Protein AF-A0A4T0VYC0-F1 (afdb_monomer_lite)

Secondary structure (DSSP, 8-state):
-----------PPP------------TTTT-----GGGG--EEETTEEE--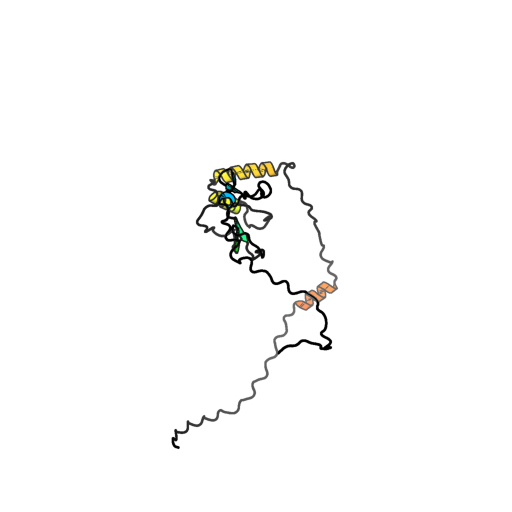TTTTT--S----EEEEESS----S---TTEEEEE--TTSPP--SSPPS-----S-TT--S-HHHHHHHHHHHTT--HHHHHHHHHHHHHHTTSGGGPPP--------PPPPPPHHHHHHHHHTTSPPPPPPPPPPPPPPPPPPPPPPPPPP----

Structure (mmCIF, N/CA/C/O backbone):
data_AF-A0A4T0VYC0-F1
#
_entry.id   AF-A0A4T0VYC0-F1
#
loop_
_atom_site.group_PDB
_atom_site.id
_atom_site.type_symbol
_atom_site.label_atom_id
_atom_site.label_alt_id
_atom_site.label_comp_id
_atom_site.label_asym_id
_atom_site.label_entity_id
_atom_site.label_seq_id
_atom_site.pdbx_PDB_ins_code
_atom_site.Cartn_x
_atom_site.Cartn_y
_atom_site.Cartn_z
_atom_site.occupancy
_atom_site.B_iso_or_equiv
_atom_site.auth_seq_id
_atom_site.auth_comp_id
_atom_site.auth_asym_id
_atom_site.auth_atom_id
_atom_site.pdbx_PDB_model_num
ATOM 1 N N . MET A 1 1 ? -47.431 -86.167 -11.192 1.00 36.97 1 MET A N 1
ATOM 2 C CA . MET A 1 1 ? -46.489 -86.821 -12.125 1.00 36.97 1 MET A CA 1
ATOM 3 C C . MET A 1 1 ? -45.430 -85.759 -12.403 1.00 36.97 1 MET A C 1
ATOM 5 O O . MET A 1 1 ? -45.822 -84.712 -12.889 1.00 36.97 1 MET A O 1
ATOM 9 N N . ALA A 1 2 ? -44.247 -85.782 -11.767 1.00 31.53 2 ALA A N 1
ATOM 10 C CA . ALA A 1 2 ? -43.068 -86.600 -12.127 1.00 31.53 2 ALA A CA 1
ATOM 11 C C . ALA A 1 2 ? -42.790 -86.481 -13.644 1.00 31.53 2 ALA A C 1
ATOM 13 O O . ALA A 1 2 ? -43.704 -86.743 -14.415 1.00 31.53 2 ALA A O 1
ATOM 14 N N . ASP A 1 3 ? -41.632 -86.073 -14.157 1.00 32.06 3 ASP A N 1
ATOM 15 C CA . ASP A 1 3 ? -40.256 -86.289 -13.704 1.00 32.06 3 ASP A CA 1
ATOM 16 C C . ASP A 1 3 ? -39.287 -85.402 -14.534 1.00 32.06 3 ASP A C 1
ATOM 18 O O . ASP A 1 3 ? -39.647 -84.917 -15.609 1.00 32.06 3 ASP A O 1
ATOM 22 N N . HIS A 1 4 ? -38.078 -85.210 -14.002 1.00 30.97 4 HIS A N 1
ATOM 23 C CA . HIS A 1 4 ? -36.819 -84.741 -14.613 1.00 30.97 4 HIS A CA 1
ATOM 24 C C . HIS A 1 4 ? -36.491 -85.467 -15.948 1.00 30.97 4 HIS A C 1
ATOM 26 O O . HIS A 1 4 ? -37.004 -86.550 -16.184 1.00 30.97 4 HIS A O 1
ATOM 32 N N . ALA A 1 5 ? -35.615 -85.059 -16.877 1.00 33.16 5 ALA A N 1
ATOM 33 C CA . ALA A 1 5 ? -34.686 -83.947 -17.099 1.00 33.16 5 ALA A CA 1
ATOM 34 C C . ALA A 1 5 ? -34.103 -84.083 -18.539 1.00 33.16 5 ALA A C 1
ATOM 36 O O . ALA A 1 5 ? -34.307 -85.102 -19.198 1.00 33.16 5 ALA A O 1
ATOM 37 N N . GLN A 1 6 ? -33.294 -83.084 -18.934 1.00 33.66 6 GLN A N 1
ATOM 38 C CA . GLN A 1 6 ? -32.112 -83.138 -19.824 1.00 33.66 6 GLN A CA 1
ATOM 39 C C . GLN A 1 6 ? -32.199 -82.380 -21.171 1.00 33.66 6 GLN A C 1
ATOM 41 O O . GLN A 1 6 ? -32.681 -82.888 -22.180 1.00 33.66 6 GLN A O 1
ATOM 46 N N . GLN A 1 7 ? -31.640 -81.159 -21.166 1.00 36.81 7 GLN A N 1
ATOM 47 C CA . GLN A 1 7 ? -31.091 -80.430 -22.329 1.00 36.81 7 GLN A CA 1
ATOM 48 C C . GLN A 1 7 ? -29.659 -80.946 -22.639 1.00 36.81 7 GLN A C 1
ATOM 50 O O . GLN A 1 7 ? -29.103 -81.653 -21.790 1.00 36.81 7 GLN A O 1
ATOM 55 N N . PRO A 1 8 ? -29.025 -80.632 -23.792 1.00 43.06 8 PRO A N 1
ATOM 56 C CA . PRO A 1 8 ? -28.339 -79.331 -24.008 1.00 43.06 8 PRO A CA 1
ATOM 57 C C . PRO A 1 8 ? -28.387 -78.901 -25.509 1.00 43.06 8 PRO A C 1
ATOM 59 O O . PRO A 1 8 ? -28.988 -79.599 -26.315 1.00 43.06 8 PRO A O 1
ATOM 62 N N . ALA A 1 9 ? -27.856 -77.795 -26.032 1.00 31.94 9 ALA A N 1
ATOM 63 C CA . ALA A 1 9 ? -26.964 -76.741 -25.567 1.00 31.94 9 ALA A CA 1
ATOM 64 C C . ALA A 1 9 ? -27.306 -75.460 -26.363 1.00 31.94 9 ALA A C 1
ATOM 66 O O . ALA A 1 9 ? -27.456 -75.528 -27.584 1.00 31.94 9 ALA A O 1
ATOM 67 N N . ALA A 1 10 ? -27.404 -74.312 -25.698 1.00 39.22 10 ALA A N 1
ATOM 68 C CA . ALA A 1 10 ? -27.167 -73.016 -26.325 1.00 39.22 10 ALA A CA 1
ATOM 69 C C . ALA A 1 10 ? -25.812 -72.540 -25.798 1.00 39.22 10 ALA A C 1
ATOM 71 O O . ALA A 1 10 ? -25.573 -72.588 -24.591 1.00 39.22 10 ALA A O 1
ATOM 72 N N . GLU A 1 11 ? -24.909 -72.181 -26.703 1.00 40.44 11 GLU A N 1
ATOM 73 C CA . GLU A 1 11 ? -23.637 -71.553 -26.365 1.00 40.44 11 GLU A CA 1
ATOM 74 C C . GLU A 1 11 ? -23.930 -70.118 -25.907 1.00 40.44 11 GLU A C 1
ATOM 76 O O . GLU A 1 11 ? -24.101 -69.224 -26.733 1.00 40.44 11 GLU A O 1
ATOM 81 N N . ASP A 1 12 ? -24.041 -69.918 -24.593 1.00 41.25 12 ASP A N 1
ATOM 82 C CA . ASP A 1 12 ? -24.004 -68.592 -23.977 1.00 41.25 12 ASP A CA 1
ATOM 83 C C . ASP A 1 12 ? -22.543 -68.223 -23.697 1.00 41.25 12 ASP A C 1
ATOM 85 O O . ASP A 1 12 ? -21.779 -68.973 -23.090 1.00 41.25 12 ASP A O 1
ATOM 89 N N . PHE A 1 13 ? -22.161 -67.058 -24.204 1.00 41.72 13 PHE A N 1
ATOM 90 C CA . PHE A 1 13 ? -20.850 -66.442 -24.059 1.00 41.72 13 PHE A CA 1
ATOM 91 C C . PHE A 1 13 ? -20.620 -66.073 -22.580 1.00 41.72 13 PHE A C 1
ATOM 93 O O . PHE A 1 13 ? -21.398 -65.304 -22.014 1.00 41.72 13 PHE A O 1
ATOM 100 N N . GLU A 1 14 ? -19.567 -66.605 -21.952 1.00 46.34 14 GLU A N 1
ATOM 101 C CA . GLU A 1 14 ? -19.179 -66.237 -20.585 1.00 46.34 14 GLU A CA 1
ATOM 102 C C . GLU A 1 14 ? -18.631 -64.796 -20.524 1.00 46.34 14 GLU A C 1
ATOM 104 O O . GLU A 1 14 ? -17.656 -64.442 -21.185 1.00 46.34 14 GLU A O 1
ATOM 109 N N . THR A 1 15 ? -19.355 -63.979 -19.758 1.00 49.81 15 THR A N 1
ATOM 110 C CA . THR A 1 15 ? -18.927 -63.103 -18.651 1.00 49.81 15 THR A CA 1
ATOM 111 C C . THR A 1 15 ? -17.546 -62.429 -18.701 1.00 49.81 15 THR A C 1
ATOM 113 O O . THR A 1 15 ? -16.513 -63.089 -18.644 1.00 49.81 15 THR A O 1
ATOM 116 N N . ASP A 1 16 ? -17.539 -61.093 -18.603 1.00 43.81 16 ASP A N 1
ATOM 117 C CA . ASP A 1 16 ? -16.535 -60.390 -17.793 1.00 43.81 16 ASP A CA 1
ATOM 118 C C . ASP A 1 16 ? -17.238 -59.409 -16.845 1.00 43.81 16 ASP A C 1
ATOM 120 O O . ASP A 1 16 ? -17.969 -58.495 -17.246 1.00 43.81 16 ASP A O 1
ATOM 124 N N . ASP A 1 17 ? -17.062 -59.700 -15.564 1.00 61.50 17 ASP A N 1
ATOM 125 C CA . ASP A 1 17 ? -17.695 -59.091 -14.411 1.00 61.50 17 ASP A CA 1
ATOM 126 C C . ASP A 1 17 ? -17.103 -57.706 -14.127 1.00 61.50 17 ASP A C 1
ATOM 128 O O . ASP A 1 17 ? -16.055 -57.559 -13.502 1.00 61.50 17 ASP A O 1
ATOM 132 N N . GLY A 1 18 ? -17.816 -56.661 -14.546 1.00 55.50 18 GLY A N 1
ATOM 133 C CA . GLY A 1 18 ? -17.489 -55.273 -14.203 1.00 55.50 18 GLY A CA 1
ATOM 134 C C . GLY A 1 18 ? -18.614 -54.503 -13.513 1.00 55.50 18 GLY A C 1
ATOM 135 O O . GLY A 1 18 ? -18.455 -53.317 -13.221 1.00 55.50 18 GLY A O 1
ATOM 136 N N . ALA A 1 19 ? -19.761 -55.135 -13.245 1.00 54.94 19 ALA A N 1
ATOM 137 C CA . ALA A 1 19 ? -20.877 -54.497 -12.557 1.00 54.94 19 ALA A CA 1
ATOM 138 C C . ALA A 1 19 ? -20.600 -54.442 -11.048 1.00 54.94 19 ALA A C 1
ATOM 140 O O . ALA A 1 19 ? -21.156 -55.205 -10.261 1.00 54.94 19 ALA A O 1
ATOM 141 N N . SER A 1 20 ? -19.744 -53.507 -10.632 1.00 57.50 20 SER A N 1
ATOM 142 C CA . SER A 1 20 ? -19.746 -53.057 -9.243 1.00 57.50 20 SER A CA 1
ATOM 143 C C . SER A 1 20 ? -21.099 -52.407 -8.975 1.00 57.50 20 SER A C 1
ATOM 145 O O . SER A 1 20 ? -21.303 -51.228 -9.266 1.00 57.50 20 SER A O 1
ATOM 147 N N . SER A 1 21 ? -22.044 -53.186 -8.442 1.00 51.34 21 SER A N 1
ATOM 148 C CA . SER A 1 21 ? -23.198 -52.630 -7.756 1.00 51.34 21 SER A CA 1
ATOM 149 C C . SER A 1 21 ? -22.631 -51.794 -6.619 1.00 51.34 21 SER A C 1
ATOM 151 O O . SER A 1 21 ? -22.142 -52.340 -5.626 1.00 51.34 21 SER A O 1
ATOM 153 N N . ILE A 1 22 ? -22.615 -50.474 -6.797 1.00 55.06 22 ILE A N 1
ATOM 154 C CA . ILE A 1 22 ? -22.360 -49.568 -5.693 1.00 55.06 22 ILE A CA 1
ATOM 155 C C . ILE A 1 22 ? -23.484 -49.859 -4.701 1.00 55.06 22 ILE A C 1
ATOM 157 O O . ILE A 1 22 ? -24.662 -49.621 -4.968 1.00 55.06 22 ILE A O 1
ATOM 161 N N . GLY A 1 23 ? -23.123 -50.580 -3.642 1.00 51.16 23 GLY A N 1
ATOM 162 C CA . GLY A 1 23 ? -24.054 -50.947 -2.600 1.00 51.16 23 GLY A CA 1
ATOM 163 C C . GLY A 1 23 ? -24.682 -49.666 -2.089 1.00 51.16 23 GLY A C 1
ATOM 164 O O . GLY A 1 23 ? -23.971 -48.690 -1.843 1.00 51.16 23 GLY A O 1
ATOM 165 N N . ASP A 1 24 ? -26.002 -49.699 -1.959 1.00 54.72 24 ASP A N 1
ATOM 166 C CA . ASP A 1 24 ? -26.812 -48.799 -1.151 1.00 54.72 24 ASP A CA 1
ATOM 167 C C . ASP A 1 24 ? -26.253 -48.767 0.280 1.00 54.72 24 ASP A C 1
ATOM 169 O O . ASP A 1 24 ? -26.705 -49.442 1.198 1.00 54.72 24 ASP A O 1
ATOM 173 N N . SER A 1 25 ? -25.160 -48.033 0.433 1.00 52.91 25 SER A N 1
ATOM 174 C CA . SER A 1 25 ? -24.574 -47.631 1.692 1.00 52.91 25 SER A CA 1
ATOM 175 C C . SER A 1 25 ? -24.996 -46.190 1.824 1.00 52.91 25 SER A C 1
ATOM 177 O O . SER A 1 25 ? -24.227 -45.300 1.481 1.00 52.91 25 SER A O 1
ATOM 179 N N . SER A 1 26 ? -26.274 -45.998 2.164 1.00 58.19 26 SER A N 1
ATOM 180 C CA . SER A 1 26 ? -26.787 -44.794 2.803 1.00 58.19 26 SER A CA 1
ATOM 181 C C . SER A 1 26 ? -26.079 -43.527 2.294 1.00 58.19 26 SER A C 1
ATOM 183 O O . SER A 1 26 ? -25.108 -43.029 2.864 1.00 58.19 26 SER A O 1
ATOM 185 N N . ALA A 1 27 ? -26.621 -42.917 1.237 1.00 52.50 27 ALA A N 1
ATOM 186 C CA . ALA A 1 27 ? -26.287 -41.535 0.866 1.00 52.50 27 ALA A CA 1
ATOM 187 C C . ALA A 1 27 ? -26.691 -40.509 1.963 1.00 52.50 27 ALA A C 1
ATOM 189 O O . ALA A 1 27 ? -26.806 -39.312 1.712 1.00 52.50 27 ALA A O 1
ATOM 190 N N . THR A 1 28 ? -26.906 -40.989 3.190 1.00 54.22 28 THR A N 1
ATOM 191 C CA . THR A 1 28 ? -27.074 -40.266 4.441 1.00 54.22 28 THR A CA 1
ATOM 192 C C . THR A 1 28 ? -25.844 -40.353 5.367 1.00 54.22 28 THR A C 1
ATOM 194 O O . THR A 1 28 ? -25.806 -39.630 6.360 1.00 54.22 28 THR A O 1
ATOM 197 N N . ASP A 1 29 ? -24.799 -41.134 5.054 1.00 54.75 29 ASP A N 1
ATOM 198 C CA . ASP A 1 29 ? -23.652 -41.388 5.954 1.00 54.75 29 ASP A CA 1
ATOM 199 C C . ASP A 1 29 ? -22.463 -40.419 5.828 1.00 54.75 29 ASP A C 1
ATOM 201 O O . ASP A 1 29 ? -21.298 -40.801 5.933 1.00 54.75 29 ASP A O 1
ATOM 205 N N . SER A 1 30 ? -22.738 -39.121 5.684 1.00 53.91 30 SER A N 1
ATOM 206 C CA . SER A 1 30 ? -21.854 -38.066 6.215 1.00 53.91 30 SER A CA 1
ATOM 207 C C . SER A 1 30 ? -22.606 -36.746 6.409 1.00 53.91 30 SER A C 1
ATOM 209 O O . SER A 1 30 ? -22.191 -35.693 5.942 1.00 53.91 30 SER A O 1
ATOM 211 N N . LEU A 1 31 ? -23.684 -36.775 7.199 1.00 56.56 31 LEU A N 1
ATOM 212 C CA . LEU A 1 31 ? -24.056 -35.626 8.041 1.00 56.56 31 LEU A CA 1
ATOM 213 C C . LEU A 1 31 ? -23.261 -35.647 9.356 1.00 56.56 31 LEU A C 1
ATOM 215 O O . LEU A 1 31 ? -23.776 -35.280 10.413 1.00 56.56 31 LEU A O 1
ATOM 219 N N . ALA A 1 32 ? -22.011 -36.124 9.323 1.00 55.62 32 ALA A N 1
ATOM 220 C CA . ALA A 1 32 ? -21.128 -36.026 10.469 1.00 55.62 32 ALA A CA 1
ATOM 221 C C . ALA A 1 32 ? -20.970 -34.536 10.777 1.00 55.62 32 ALA A C 1
ATOM 223 O O . ALA A 1 32 ? -20.329 -33.801 10.026 1.00 55.62 32 ALA A O 1
ATOM 224 N N . SER A 1 33 ? -21.630 -34.086 11.847 1.00 64.19 33 SER A N 1
ATOM 225 C CA . SER A 1 33 ? -21.555 -32.709 12.310 1.00 64.19 33 SER A CA 1
ATOM 226 C C . SER A 1 33 ? -20.081 -32.344 12.393 1.00 64.19 33 SER A C 1
ATOM 228 O O . SER A 1 33 ? -19.326 -32.999 13.119 1.00 64.19 33 SER A O 1
ATOM 230 N N . LEU A 1 34 ? -19.663 -31.337 11.623 1.00 63.44 34 LEU A N 1
ATOM 231 C CA . LEU A 1 34 ? -18.339 -30.748 11.770 1.00 63.44 34 LEU A CA 1
ATOM 232 C C . LEU A 1 34 ? -18.121 -30.531 13.272 1.00 63.44 34 LEU A C 1
ATOM 234 O O . LEU A 1 34 ? -18.957 -29.909 13.935 1.00 63.44 34 LEU A O 1
ATOM 238 N N . ARG A 1 35 ? -17.063 -31.123 13.843 1.00 67.31 35 ARG A N 1
ATOM 239 C CA . ARG A 1 35 ? -16.742 -30.875 15.253 1.00 67.31 35 ARG A CA 1
ATOM 240 C C . ARG A 1 35 ? -16.552 -29.372 15.411 1.00 67.31 35 ARG A C 1
ATOM 242 O O . ARG A 1 35 ? -15.834 -28.777 14.612 1.00 67.31 35 ARG A O 1
ATOM 249 N N . SER A 1 36 ? -17.135 -28.777 16.452 1.00 68.50 36 SER A N 1
ATOM 250 C CA . SER A 1 36 ? -16.983 -27.342 16.745 1.00 68.50 36 SER A CA 1
ATOM 251 C C . SER A 1 36 ? -15.514 -26.912 16.787 1.00 68.50 36 SER A C 1
ATOM 253 O O . SER A 1 36 ? -15.196 -25.793 16.405 1.00 68.50 36 SER A O 1
ATOM 255 N N . SER A 1 37 ? -14.621 -27.844 17.136 1.00 73.38 37 SER A N 1
ATOM 256 C CA . SER A 1 37 ? -13.174 -27.651 17.150 1.00 73.38 37 SER A CA 1
ATOM 257 C C . SER A 1 37 ? -12.554 -27.259 15.808 1.00 73.38 37 SER A C 1
ATOM 259 O O . SER A 1 37 ? -11.440 -26.754 15.790 1.00 73.38 37 SER A O 1
ATOM 261 N N . ILE A 1 38 ? -13.230 -27.481 14.673 1.00 70.50 38 ILE A N 1
ATOM 262 C CA . ILE A 1 38 ? -12.730 -27.017 13.368 1.00 70.50 38 ILE A CA 1
ATOM 263 C C . ILE A 1 38 ? -12.857 -25.494 13.202 1.00 70.50 38 ILE A C 1
ATOM 265 O O . ILE A 1 38 ? -12.140 -24.907 12.398 1.00 70.50 38 ILE A O 1
ATOM 269 N N . LEU A 1 39 ? -13.746 -24.857 13.973 1.00 68.62 39 LEU A N 1
ATOM 270 C CA . LEU A 1 39 ? -13.920 -23.402 14.027 1.00 68.62 39 LEU A CA 1
ATOM 271 C C . LEU A 1 39 ? -13.050 -22.752 15.115 1.00 68.62 39 LEU A C 1
ATOM 273 O O . LEU A 1 39 ? -13.058 -21.527 15.263 1.00 68.62 39 LEU A O 1
ATOM 277 N N . ASP A 1 40 ? -12.300 -23.547 15.883 1.00 77.62 40 ASP A N 1
ATOM 278 C CA . ASP A 1 40 ? -11.396 -23.028 16.904 1.00 77.62 40 ASP A CA 1
ATOM 279 C C . ASP A 1 40 ? -10.168 -22.418 16.222 1.00 77.62 40 ASP A C 1
ATOM 281 O O . ASP A 1 40 ? -9.172 -23.088 15.956 1.00 77.62 40 ASP A O 1
ATOM 285 N N . TYR A 1 41 ? -10.254 -21.128 15.902 1.00 79.88 41 TYR A N 1
ATOM 286 C CA . TYR A 1 41 ? -9.129 -20.342 15.404 1.00 79.88 41 TYR A CA 1
ATOM 287 C C . TYR A 1 41 ? -8.076 -20.130 16.492 1.00 79.88 41 TYR A C 1
ATOM 289 O O . TYR A 1 41 ? -8.408 -19.812 17.642 1.00 79.88 41 TYR A O 1
ATOM 297 N N . ARG A 1 42 ? -6.798 -20.192 16.105 1.00 80.69 42 ARG A N 1
ATOM 298 C CA . ARG A 1 42 ? -5.708 -19.689 16.946 1.00 80.69 42 ARG A CA 1
ATOM 299 C C . ARG A 1 42 ? -5.797 -18.164 16.963 1.00 80.69 42 ARG A C 1
ATOM 301 O O . ARG A 1 42 ? -5.984 -17.544 15.920 1.00 80.69 42 ARG A O 1
ATOM 308 N N . ARG A 1 43 ? -5.716 -17.557 18.146 1.00 82.56 43 ARG A N 1
ATOM 309 C CA . ARG A 1 43 ? -5.800 -16.101 18.326 1.00 82.56 43 ARG A CA 1
ATOM 310 C C . ARG A 1 43 ? -4.514 -15.591 18.948 1.00 82.56 43 ARG A C 1
ATOM 312 O O . ARG A 1 43 ? -4.191 -15.996 20.059 1.00 82.56 43 ARG A O 1
ATOM 319 N N . GLU A 1 44 ? -3.819 -14.693 18.260 1.00 80.44 44 GLU A N 1
ATOM 320 C CA . GLU A 1 44 ? -2.584 -14.068 18.746 1.00 80.44 44 GLU A CA 1
ATOM 321 C C . GLU A 1 44 ? -2.568 -12.593 18.374 1.00 80.44 44 GLU A C 1
ATOM 323 O O . GLU A 1 44 ? -2.930 -12.230 17.257 1.00 80.44 44 GLU A O 1
ATOM 328 N N . ASN A 1 45 ? -2.182 -11.729 19.318 1.00 79.81 45 ASN A N 1
ATOM 329 C CA . ASN A 1 45 ? -2.104 -10.278 19.105 1.00 79.81 45 ASN A CA 1
ATOM 330 C C . ASN A 1 45 ? -3.403 -9.661 18.538 1.00 79.81 45 ASN A C 1
ATOM 332 O O . ASN A 1 45 ? -3.355 -8.702 17.776 1.00 79.81 45 ASN A O 1
ATOM 336 N N . GLY A 1 46 ? -4.563 -10.225 18.897 1.00 79.25 46 GLY A N 1
ATOM 337 C CA . GLY A 1 46 ? -5.873 -9.786 18.402 1.00 79.25 46 GLY A CA 1
ATOM 338 C C . GLY A 1 46 ? -6.251 -10.306 17.009 1.00 79.25 46 GLY A C 1
ATOM 339 O O . GLY A 1 46 ? -7.376 -10.076 16.582 1.00 79.25 46 GLY A O 1
ATOM 340 N N . ARG A 1 47 ? -5.369 -11.047 16.328 1.00 81.25 47 ARG A N 1
ATOM 341 C CA . ARG A 1 47 ? -5.602 -11.608 14.990 1.00 81.25 47 ARG A CA 1
ATOM 342 C C . ARG A 1 47 ? -5.932 -13.091 15.052 1.00 81.25 47 ARG A C 1
ATOM 344 O O . ARG A 1 47 ? -5.520 -13.792 15.980 1.00 81.25 47 ARG A O 1
ATOM 351 N N . THR A 1 48 ? -6.691 -13.571 14.071 1.00 82.81 48 THR A N 1
ATOM 352 C CA . THR A 1 48 ? -7.043 -14.994 13.957 1.00 82.81 48 THR A CA 1
ATOM 353 C C . THR A 1 48 ? -6.127 -15.683 12.960 1.00 82.81 48 THR A C 1
ATOM 355 O O . THR A 1 48 ? -5.749 -15.090 11.962 1.00 82.81 48 THR A O 1
ATOM 358 N N . TYR A 1 49 ? -5.770 -16.933 13.218 1.00 80.12 49 TYR A N 1
ATOM 359 C CA . TYR A 1 49 ? -4.920 -17.749 12.360 1.00 80.12 49 TYR A CA 1
ATOM 360 C C . TYR A 1 49 ? -5.586 -19.10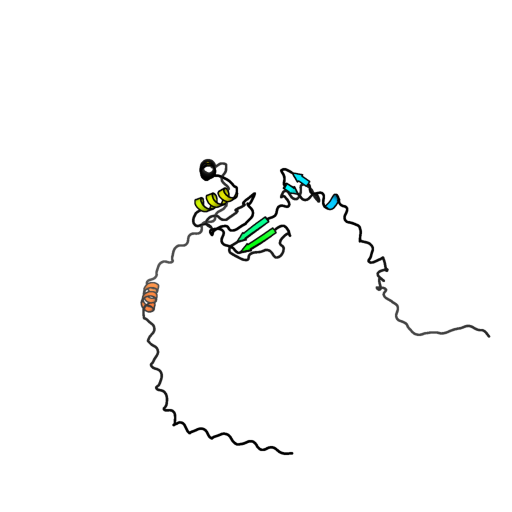5 12.134 1.00 80.12 49 TYR A C 1
ATOM 362 O O . TYR A 1 49 ? -6.356 -19.594 12.973 1.00 80.12 49 TYR A O 1
ATOM 370 N N . HIS A 1 50 ? -5.293 -19.727 10.992 1.00 73.50 50 HIS A N 1
ATOM 371 C CA . HIS A 1 50 ? -5.701 -21.100 10.714 1.00 73.50 50 HIS A CA 1
ATOM 372 C C . HIS A 1 50 ? -5.145 -22.059 11.781 1.00 73.50 50 HIS A C 1
ATOM 374 O O . HIS A 1 50 ? -3.942 -22.111 12.014 1.00 73.50 50 HIS A O 1
ATOM 380 N N . SER A 1 51 ? -6.023 -22.834 12.425 1.00 72.69 51 SER A N 1
ATOM 381 C CA . SER A 1 51 ? -5.637 -23.850 13.418 1.00 72.69 51 SER A CA 1
ATOM 382 C C . SER A 1 51 ? -5.262 -25.191 12.787 1.00 72.69 51 SER A C 1
ATOM 384 O O . SER A 1 51 ? -4.451 -25.941 13.332 1.00 72.69 51 SER A O 1
ATOM 386 N N . MET A 1 52 ? -5.812 -25.498 11.609 1.00 66.81 52 MET A N 1
ATOM 387 C CA . MET A 1 52 ? -5.386 -26.654 10.827 1.00 66.81 52 MET A CA 1
ATOM 388 C C . MET A 1 52 ? -4.023 -26.380 10.192 1.00 66.81 52 MET A C 1
ATOM 390 O O . MET A 1 52 ? -3.878 -25.460 9.393 1.00 66.81 52 MET A O 1
ATOM 394 N N . SER A 1 53 ? -3.039 -27.228 10.500 1.00 67.31 53 SER A N 1
ATOM 395 C CA . SER A 1 53 ? -1.629 -27.033 10.116 1.00 67.31 53 SER A CA 1
ATOM 396 C C . SER A 1 53 ? -0.998 -25.780 10.736 1.00 67.31 53 SER A C 1
ATOM 398 O O . SER A 1 53 ? -0.302 -25.024 10.052 1.00 67.31 53 SER A O 1
ATOM 400 N N . ASP A 1 54 ? -1.252 -25.575 12.030 1.00 63.66 54 ASP A N 1
ATOM 401 C CA . ASP A 1 54 ? -0.692 -24.474 12.812 1.00 63.66 54 ASP A CA 1
ATOM 402 C C . ASP A 1 54 ? 0.833 -24.337 12.608 1.00 63.66 54 ASP A C 1
ATOM 404 O O . ASP A 1 54 ? 1.576 -25.322 12.613 1.00 63.66 54 ASP A O 1
ATOM 408 N N . GLY A 1 55 ? 1.291 -23.108 12.358 1.00 66.94 55 GLY A N 1
ATOM 409 C CA . GLY A 1 55 ? 2.686 -22.777 12.041 1.00 66.94 55 GLY A CA 1
ATOM 410 C C . GLY A 1 55 ? 3.087 -22.875 10.561 1.00 66.94 55 GLY A C 1
ATOM 411 O O . GLY A 1 55 ? 4.137 -22.348 10.196 1.00 66.94 55 GLY A O 1
ATOM 412 N N . LYS A 1 56 ? 2.274 -23.486 9.684 1.00 68.75 56 LYS A N 1
ATOM 413 C CA . LYS A 1 56 ? 2.549 -23.517 8.231 1.00 68.75 56 LYS A CA 1
ATOM 414 C C . LYS A 1 56 ? 2.094 -22.239 7.520 1.00 68.75 56 LYS A C 1
ATOM 416 O O . LYS A 1 56 ? 2.777 -21.764 6.616 1.00 68.75 56 LYS A O 1
ATOM 421 N N . TYR A 1 57 ? 0.956 -21.687 7.936 1.00 65.19 57 TYR A N 1
ATOM 422 C CA . TYR A 1 57 ? 0.436 -20.410 7.454 1.00 65.19 57 TYR A CA 1
ATOM 423 C C . TYR A 1 57 ? 0.721 -19.341 8.503 1.00 65.19 57 TYR A C 1
ATOM 425 O O . TYR A 1 57 ? 0.063 -19.272 9.534 1.00 65.19 57 TYR A O 1
ATOM 433 N N . VAL A 1 58 ? 1.753 -18.540 8.244 1.00 67.69 58 VAL A N 1
ATOM 434 C CA . VAL A 1 58 ? 2.225 -17.489 9.162 1.00 67.69 58 VAL A CA 1
ATOM 435 C C . VAL A 1 58 ? 1.423 -16.192 9.057 1.00 67.69 58 VAL A C 1
ATOM 437 O O . VAL A 1 58 ? 1.671 -15.255 9.808 1.00 67.69 58 VAL A O 1
ATOM 440 N N . LEU A 1 59 ? 0.487 -16.124 8.109 1.00 71.69 59 LEU A N 1
ATOM 441 C CA . LEU A 1 59 ? -0.363 -14.962 7.905 1.00 71.69 59 LEU A CA 1
ATOM 442 C C . LEU A 1 59 ? -1.711 -15.169 8.607 1.00 71.69 59 LEU A C 1
ATOM 444 O O . LEU A 1 59 ? -2.235 -16.286 8.593 1.00 71.69 59 LEU A O 1
ATOM 448 N N . PRO A 1 60 ? -2.258 -14.114 9.224 1.00 79.75 60 PRO A N 1
ATOM 449 C CA . PRO A 1 60 ? -3.572 -14.157 9.847 1.00 79.75 60 PRO A CA 1
ATOM 450 C C . PRO A 1 60 ? -4.683 -14.325 8.798 1.00 79.75 60 PRO A C 1
ATOM 452 O O . PRO A 1 60 ? -4.502 -14.003 7.624 1.00 79.75 60 PRO A O 1
ATOM 455 N N . ASN A 1 61 ? -5.857 -14.779 9.234 1.00 81.94 61 ASN A N 1
ATOM 456 C CA . ASN A 1 61 ? -7.077 -14.916 8.430 1.00 81.94 61 ASN A CA 1
ATOM 457 C C . ASN A 1 61 ? -7.776 -13.561 8.216 1.00 81.94 61 ASN A C 1
ATOM 459 O O . ASN A 1 61 ? -9.005 -13.499 8.185 1.00 81.94 61 ASN A O 1
ATOM 463 N N . ASP A 1 62 ? -7.004 -12.481 8.140 1.00 86.12 62 ASP A N 1
ATOM 464 C CA . ASP A 1 62 ? -7.534 -11.129 8.019 1.00 86.12 62 ASP A CA 1
ATOM 465 C C . ASP A 1 62 ? -8.172 -10.929 6.638 1.00 86.12 62 ASP A C 1
ATOM 467 O O . ASP A 1 62 ? -7.846 -11.622 5.666 1.00 86.12 62 ASP A O 1
ATOM 471 N N . GLU A 1 63 ? -9.097 -9.978 6.560 1.00 88.44 63 GLU A N 1
ATOM 472 C CA . GLU A 1 63 ? -9.665 -9.529 5.295 1.00 88.44 63 GLU A CA 1
ATOM 473 C C . GLU A 1 63 ? -8.601 -8.754 4.507 1.00 88.44 63 GLU A C 1
ATOM 475 O O . GLU A 1 63 ? -7.951 -7.847 5.030 1.00 88.44 63 GLU A O 1
ATOM 480 N N . VAL A 1 64 ? -8.386 -9.145 3.252 1.00 89.31 64 VAL A N 1
ATOM 481 C CA . VAL A 1 64 ? -7.359 -8.571 2.382 1.00 89.31 64 VAL A CA 1
ATOM 482 C C . VAL A 1 64 ? -8.019 -7.872 1.209 1.00 89.31 64 VAL A C 1
ATOM 484 O O . VAL A 1 64 ? -8.612 -8.510 0.338 1.00 89.31 64 VAL A O 1
ATOM 487 N N . PHE A 1 65 ? -7.835 -6.559 1.150 1.00 89.94 65 PHE A N 1
ATOM 488 C CA . PHE A 1 65 ? -8.290 -5.737 0.042 1.00 89.94 65 PHE A CA 1
ATOM 489 C C . PHE A 1 65 ? -7.126 -5.398 -0.892 1.00 89.94 65 PHE A C 1
ATOM 491 O O . PHE A 1 65 ? -6.149 -4.774 -0.477 1.00 89.94 65 PHE A O 1
ATOM 498 N N . GLY A 1 66 ? -7.209 -5.838 -2.147 1.00 90.44 66 GLY A N 1
ATOM 499 C CA . GLY A 1 66 ? -6.246 -5.508 -3.194 1.00 90.44 66 GLY A CA 1
ATOM 500 C C . GLY A 1 66 ? -6.796 -4.452 -4.149 1.00 90.44 66 GLY A C 1
ATOM 501 O O . GLY A 1 66 ? -7.962 -4.509 -4.525 1.00 90.44 66 GLY A O 1
ATOM 502 N N . VAL A 1 67 ? -5.949 -3.518 -4.580 1.00 91.00 67 VAL A N 1
ATOM 503 C CA . VAL A 1 67 ? -6.313 -2.493 -5.570 1.00 91.00 67 VAL A CA 1
ATOM 504 C C . VAL A 1 67 ? -5.282 -2.478 -6.687 1.00 91.00 67 VAL A C 1
ATOM 506 O O . VAL A 1 67 ? -4.081 -2.489 -6.411 1.00 91.00 67 VAL A O 1
ATOM 509 N N . ASP A 1 68 ? -5.745 -2.452 -7.935 1.00 90.38 68 ASP A N 1
ATOM 510 C CA . ASP A 1 68 ? -4.891 -2.323 -9.119 1.00 90.38 68 ASP A CA 1
ATOM 511 C C . ASP A 1 68 ? -5.597 -1.504 -10.213 1.00 90.38 68 ASP A C 1
ATOM 513 O O . ASP A 1 68 ? -6.818 -1.530 -10.324 1.00 90.38 68 ASP A O 1
ATOM 517 N N . LEU A 1 69 ? -4.842 -0.807 -11.064 1.00 89.19 69 LEU A N 1
ATOM 518 C CA . LEU A 1 69 ? -5.394 -0.086 -12.221 1.00 89.19 69 LEU A CA 1
ATOM 519 C C . LEU A 1 69 ? -5.934 -1.027 -13.306 1.00 89.19 69 LEU A C 1
ATOM 521 O O . LEU A 1 69 ? -6.676 -0.610 -14.197 1.00 89.19 69 LEU A O 1
ATOM 525 N N . SER A 1 70 ? -5.518 -2.288 -13.271 1.00 86.88 70 SER A N 1
ATOM 526 C CA . SER A 1 70 ? -5.825 -3.299 -14.263 1.00 86.88 70 SER A CA 1
ATOM 527 C C . SER A 1 70 ? -6.588 -4.475 -13.646 1.00 86.88 70 SER A C 1
ATOM 529 O O . SER A 1 70 ? -6.357 -4.849 -12.496 1.00 86.88 70 SER A O 1
ATOM 531 N N . PRO A 1 71 ? -7.501 -5.112 -14.398 1.00 83.75 71 PRO A N 1
ATOM 532 C CA . PRO A 1 71 ? -8.210 -6.300 -13.938 1.00 83.75 71 PRO A CA 1
ATOM 533 C C . PRO A 1 71 ? -7.286 -7.530 -14.005 1.00 83.75 71 PRO A C 1
ATOM 535 O O . PRO A 1 71 ? -7.447 -8.386 -14.870 1.00 83.75 71 PRO A O 1
ATOM 538 N N . ILE A 1 72 ? -6.291 -7.616 -13.118 1.00 75.62 72 ILE A N 1
ATOM 539 C CA . ILE A 1 72 ? -5.284 -8.700 -13.088 1.00 75.62 72 ILE A CA 1
ATOM 540 C C . ILE A 1 72 ? -5.574 -9.776 -12.033 1.00 75.62 72 ILE A C 1
ATOM 542 O O . ILE A 1 72 ? -4.665 -10.370 -11.454 1.00 75.62 72 ILE A O 1
ATOM 546 N N . GLN A 1 73 ? -6.849 -10.040 -11.763 1.00 71.38 73 GLN A N 1
ATOM 547 C CA . GLN A 1 73 ? -7.234 -10.973 -10.707 1.00 71.38 73 GLN A CA 1
ATOM 548 C C . GLN A 1 73 ? -6.878 -12.423 -11.095 1.00 71.38 73 GLN A C 1
ATOM 550 O O . GLN A 1 73 ? -7.170 -12.835 -12.223 1.00 71.38 73 GLN A O 1
ATOM 555 N N . PRO A 1 74 ? -6.259 -13.215 -10.197 1.00 76.38 74 PRO A N 1
ATOM 556 C CA . PRO A 1 74 ? -6.057 -14.639 -10.436 1.00 76.38 74 PRO A CA 1
ATOM 557 C C . PRO A 1 74 ? -7.407 -15.367 -10.491 1.00 76.38 74 PRO A C 1
ATOM 559 O O . PRO A 1 74 ? -8.371 -14.960 -9.852 1.00 76.38 74 PRO A O 1
ATOM 562 N N . GLU A 1 75 ? -7.467 -16.481 -11.221 1.00 80.31 75 GLU A N 1
ATOM 563 C CA . GLU A 1 75 ? -8.697 -17.277 -11.378 1.00 80.31 75 GLU A CA 1
ATO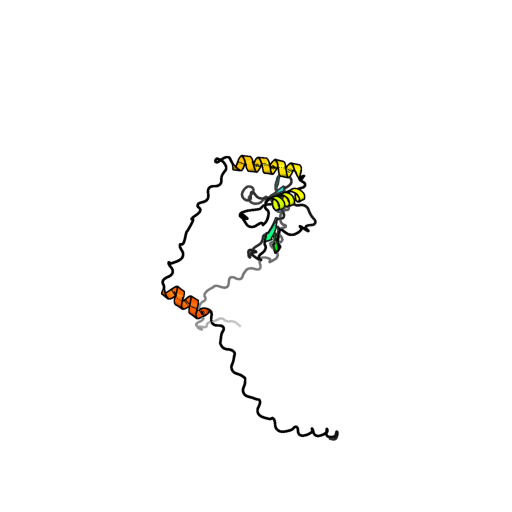M 564 C C . GLU A 1 75 ? -9.237 -17.810 -10.039 1.00 80.31 75 GLU A C 1
ATOM 566 O O . GLU A 1 75 ? -10.442 -17.982 -9.863 1.00 80.31 75 GLU A O 1
ATOM 571 N N . PHE A 1 76 ? -8.346 -18.024 -9.069 1.00 81.88 76 PHE A N 1
ATOM 572 C CA . PHE A 1 76 ? -8.698 -18.397 -7.708 1.00 81.88 76 PHE A CA 1
ATOM 573 C C . PHE A 1 76 ? -8.316 -17.285 -6.732 1.00 81.88 76 PHE A C 1
ATOM 575 O O . PHE A 1 76 ? -7.134 -16.997 -6.528 1.00 81.88 76 PHE A O 1
ATOM 582 N N . VAL A 1 77 ? -9.329 -16.713 -6.086 1.00 80.75 77 VAL A N 1
ATOM 583 C CA . VAL A 1 77 ? -9.186 -15.736 -5.008 1.00 80.75 77 VAL A CA 1
ATOM 584 C C . VAL A 1 77 ? -9.723 -16.365 -3.716 1.00 80.75 77 VAL A C 1
ATOM 586 O O . VAL A 1 77 ? -10.860 -16.846 -3.708 1.00 80.75 77 VAL A O 1
ATOM 589 N N . PRO A 1 78 ? -8.933 -16.415 -2.626 1.00 83.19 78 PRO A N 1
ATOM 590 C CA . PRO A 1 78 ? -9.425 -16.861 -1.326 1.00 83.19 78 PRO A CA 1
ATOM 591 C C . PRO A 1 78 ? -10.643 -16.042 -0.868 1.00 83.19 78 PRO A C 1
ATOM 593 O O . PRO A 1 78 ? -10.708 -14.850 -1.151 1.00 83.19 78 PRO A O 1
ATOM 596 N N . PRO A 1 79 ? -11.583 -16.622 -0.104 1.00 83.38 79 PRO A N 1
ATOM 597 C CA . PRO A 1 79 ? -12.819 -15.937 0.288 1.00 83.38 79 PRO A CA 1
ATOM 598 C C . PRO A 1 79 ? -12.601 -14.717 1.197 1.00 83.38 79 PRO A C 1
ATOM 600 O O . PRO A 1 79 ? -13.488 -13.881 1.305 1.00 83.38 79 PRO A O 1
ATOM 603 N N . ASN A 1 80 ? -11.443 -14.615 1.855 1.00 86.50 80 ASN A N 1
ATOM 604 C CA . ASN A 1 80 ? -11.044 -13.458 2.659 1.00 86.50 80 ASN A CA 1
ATOM 605 C C . ASN A 1 80 ? -10.280 -12.400 1.847 1.00 86.50 80 ASN A C 1
ATOM 607 O O . ASN A 1 80 ? -9.679 -11.510 2.439 1.00 86.50 80 ASN A O 1
ATOM 611 N N . CYS A 1 81 ? -10.239 -12.514 0.519 1.00 87.50 81 CYS A N 1
ATOM 612 C CA . CYS A 1 81 ? -9.555 -11.572 -0.347 1.00 87.50 81 CYS A CA 1
ATOM 613 C C . CYS A 1 81 ? -10.511 -11.039 -1.414 1.00 87.50 81 CYS A C 1
ATOM 615 O O . CYS A 1 81 ? -11.252 -11.792 -2.042 1.00 87.50 81 CYS A O 1
ATOM 617 N N . SER A 1 82 ? -10.484 -9.731 -1.632 1.00 87.94 82 SER A N 1
ATOM 618 C CA . SER A 1 82 ? -11.250 -9.073 -2.686 1.00 87.94 82 SER A CA 1
ATOM 619 C C . SER A 1 82 ? -10.379 -8.058 -3.403 1.00 87.94 82 SER A C 1
ATOM 621 O O . SER A 1 82 ? -9.485 -7.464 -2.800 1.00 87.94 82 SER A O 1
ATOM 623 N N . PHE A 1 83 ? -10.662 -7.845 -4.684 1.00 89.50 83 PHE A N 1
ATOM 624 C CA . PHE A 1 83 ? -9.905 -6.930 -5.524 1.00 89.50 83 PHE A CA 1
ATOM 625 C C . PHE A 1 83 ? -10.820 -5.890 -6.155 1.00 89.50 83 PHE A C 1
ATOM 627 O O . PHE A 1 83 ? -11.880 -6.230 -6.686 1.00 89.50 83 PHE A O 1
ATOM 634 N N . GLU A 1 84 ? -10.373 -4.642 -6.146 1.00 89.12 84 GLU A N 1
ATOM 635 C CA . GLU A 1 84 ? -11.025 -3.526 -6.820 1.00 89.12 84 GLU A CA 1
ATOM 636 C C . GLU A 1 84 ? -10.107 -2.958 -7.903 1.00 89.12 84 GLU A C 1
ATOM 638 O O . GLU A 1 84 ? -8.892 -2.848 -7.721 1.00 89.12 84 GLU A O 1
ATOM 643 N N . VAL A 1 85 ? -10.695 -2.634 -9.058 1.00 91.12 85 VAL A N 1
ATOM 644 C CA . VAL A 1 85 ? -9.971 -1.951 -10.130 1.00 91.12 85 VAL A CA 1
ATOM 645 C C . VAL A 1 85 ? -10.115 -0.455 -9.908 1.00 91.12 85 VAL A C 1
ATOM 647 O O . VAL A 1 85 ? -11.152 0.112 -10.252 1.00 91.12 85 VAL A O 1
ATOM 650 N N . ASP A 1 86 ? -9.100 0.169 -9.321 1.00 90.94 86 ASP A N 1
ATOM 651 C CA . ASP A 1 86 ? -9.111 1.600 -9.028 1.00 90.94 86 ASP A CA 1
ATOM 652 C C . ASP A 1 86 ? -7.699 2.204 -8.997 1.00 90.94 86 ASP A C 1
ATOM 654 O O . ASP A 1 86 ? -6.676 1.517 -8.954 1.00 90.94 86 ASP A O 1
ATOM 658 N N . ASP A 1 87 ? -7.660 3.529 -9.050 1.00 91.62 87 ASP A N 1
ATOM 659 C CA . ASP A 1 87 ? -6.466 4.350 -8.975 1.00 91.62 87 ASP A CA 1
ATOM 660 C C . ASP A 1 87 ? -6.238 4.844 -7.544 1.00 91.62 87 ASP A C 1
ATOM 662 O O . ASP A 1 87 ? -6.875 5.789 -7.074 1.00 91.62 87 ASP A O 1
ATOM 666 N N . VAL A 1 88 ? -5.267 4.234 -6.864 1.00 91.94 88 VAL A N 1
ATOM 667 C CA . VAL A 1 88 ? -4.924 4.560 -5.474 1.00 91.94 88 VAL A CA 1
ATOM 668 C C . VAL A 1 88 ? -4.390 5.989 -5.276 1.00 91.94 88 VAL A C 1
ATOM 670 O O . VAL A 1 88 ? -4.346 6.452 -4.128 1.00 91.94 88 VAL A O 1
ATOM 673 N N . GLU A 1 89 ? -4.007 6.719 -6.335 1.00 91.56 89 GLU A N 1
ATOM 674 C CA . GLU A 1 89 ? -3.619 8.133 -6.214 1.00 91.56 89 GLU A CA 1
ATOM 675 C C . GLU A 1 89 ? -4.840 9.040 -5.955 1.00 91.56 89 GLU A C 1
ATO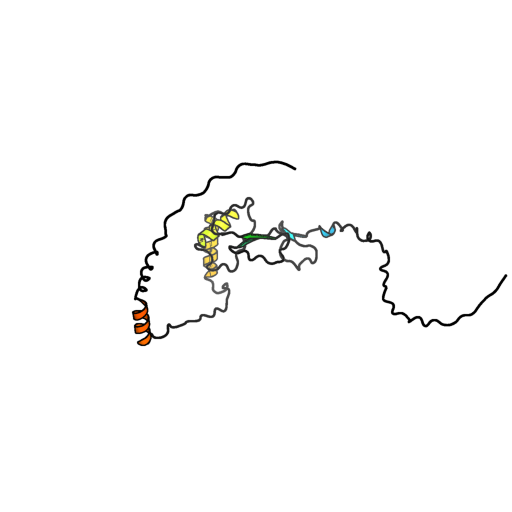M 677 O O . GLU A 1 89 ? -4.708 10.072 -5.290 1.00 91.56 89 GLU A O 1
ATOM 682 N N . LYS A 1 90 ? -6.050 8.626 -6.358 1.00 91.75 90 LYS A N 1
ATOM 683 C CA . LYS A 1 90 ? -7.304 9.373 -6.137 1.00 91.75 90 LYS A CA 1
ATOM 684 C C . LYS A 1 90 ? -7.821 9.267 -4.711 1.00 91.75 90 LYS A C 1
ATOM 686 O O . LYS A 1 90 ? -7.392 8.412 -3.950 1.00 91.75 90 LYS A O 1
ATOM 691 N N . GLU A 1 91 ? -8.742 10.147 -4.331 1.00 90.69 91 GLU A N 1
ATOM 692 C CA . GLU A 1 91 ? -9.351 10.171 -2.996 1.00 90.69 91 GLU A CA 1
ATOM 693 C C . GLU A 1 91 ? -9.841 8.784 -2.545 1.00 90.69 91 GLU A C 1
ATOM 695 O O . GLU A 1 91 ? -10.544 8.093 -3.274 1.00 90.69 91 GLU A O 1
ATOM 700 N N . TRP A 1 92 ? -9.438 8.380 -1.339 1.00 91.31 92 TRP A N 1
ATOM 701 C CA . TRP A 1 92 ? -9.785 7.084 -0.764 1.00 91.31 92 TRP A CA 1
ATOM 702 C C . TRP A 1 92 ? -11.159 7.159 -0.099 1.00 91.31 92 TRP A C 1
ATOM 704 O O . TRP A 1 92 ? -11.349 7.939 0.830 1.00 91.31 92 TRP A O 1
ATOM 714 N N . THR A 1 93 ? -12.110 6.340 -0.555 1.00 88.38 93 THR A N 1
ATOM 715 C CA . THR A 1 93 ? -13.518 6.400 -0.116 1.00 88.38 93 THR A CA 1
ATOM 716 C C . THR A 1 93 ? -13.965 5.201 0.726 1.00 88.38 93 THR A C 1
ATOM 718 O O . THR A 1 93 ? -15.167 4.962 0.881 1.00 88.38 93 THR A O 1
ATOM 721 N N . TRP A 1 94 ? -13.027 4.413 1.256 1.00 88.56 94 TRP A N 1
ATOM 722 C CA . TRP A 1 94 ? -13.355 3.281 2.125 1.00 88.56 94 TRP A CA 1
ATOM 723 C C . TRP A 1 94 ? -13.963 3.757 3.448 1.00 88.56 94 TRP A C 1
ATOM 725 O O . TRP A 1 94 ? -13.555 4.769 4.015 1.00 88.56 94 TRP A O 1
ATOM 735 N N . LYS A 1 95 ? -14.984 3.035 3.919 1.00 84.94 95 LYS A N 1
ATOM 736 C CA . LYS A 1 95 ? -15.737 3.397 5.132 1.00 84.94 95 LYS A CA 1
ATOM 737 C C . LYS A 1 95 ? -15.016 2.996 6.411 1.00 84.94 95 LYS A C 1
ATOM 739 O O . LYS A 1 95 ? -15.121 3.698 7.410 1.00 84.94 95 LYS A O 1
ATOM 744 N N . GLU A 1 96 ? -14.338 1.858 6.361 1.00 85.94 96 GLU A N 1
ATOM 745 C CA . GLU A 1 96 ? -13.626 1.286 7.494 1.00 85.94 96 GLU A CA 1
ATOM 746 C C . GLU A 1 96 ? -12.133 1.623 7.385 1.00 85.94 96 GLU A C 1
ATOM 748 O O . GLU A 1 96 ? -11.586 1.598 6.276 1.00 85.94 96 GLU A O 1
ATOM 753 N N . PRO A 1 97 ? -11.468 1.958 8.504 1.00 86.06 97 PRO A N 1
ATOM 754 C CA . PRO A 1 97 ? -10.031 2.183 8.515 1.00 86.06 97 PRO A CA 1
ATOM 755 C C . PRO A 1 97 ? -9.275 0.872 8.278 1.00 86.06 97 PRO A C 1
ATOM 757 O O . PRO A 1 97 ? -9.747 -0.212 8.618 1.00 86.06 97 PRO A O 1
ATOM 760 N N . PHE A 1 98 ? -8.064 0.977 7.737 1.00 91.19 98 PHE A N 1
ATOM 761 C CA . PHE A 1 98 ? -7.173 -0.170 7.592 1.00 91.19 98 PHE A CA 1
ATOM 762 C C . PHE A 1 98 ? -6.262 -0.299 8.812 1.00 91.19 98 PHE A C 1
ATOM 764 O O . PHE A 1 98 ? -5.729 0.691 9.303 1.00 91.19 98 PHE A O 1
ATOM 771 N N . ASP A 1 99 ? -6.001 -1.530 9.246 1.00 89.00 99 ASP A N 1
ATOM 772 C CA . ASP A 1 99 ? -4.996 -1.807 10.282 1.00 89.00 99 ASP A CA 1
ATOM 773 C C . ASP A 1 99 ? -3.582 -1.966 9.705 1.00 89.00 99 ASP A C 1
ATOM 775 O O . ASP A 1 99 ? -2.580 -1.919 10.424 1.00 89.00 99 ASP A O 1
ATOM 779 N N . PHE A 1 100 ? -3.483 -2.235 8.402 1.00 89.38 100 PHE A N 1
ATOM 780 C CA . PHE A 1 100 ? -2.222 -2.496 7.724 1.00 89.38 100 PHE A CA 1
ATOM 781 C C . PHE A 1 100 ? -2.324 -2.178 6.234 1.00 89.38 100 PHE A C 1
ATOM 783 O O . PHE A 1 100 ? -3.261 -2.602 5.565 1.00 89.38 100 PHE A O 1
ATOM 790 N N . ILE A 1 101 ? -1.318 -1.476 5.712 1.00 91.62 101 ILE A N 1
ATOM 791 C CA . ILE A 1 101 ? -1.182 -1.172 4.286 1.00 91.62 101 ILE A CA 1
ATOM 792 C C . ILE A 1 101 ? 0.122 -1.790 3.795 1.00 91.62 101 ILE A C 1
ATOM 794 O O . ILE A 1 101 ? 1.192 -1.560 4.362 1.00 91.62 101 ILE A O 1
ATOM 798 N N . PHE A 1 102 ? 0.034 -2.563 2.715 1.00 90.06 102 PHE A N 1
ATOM 799 C CA . PHE A 1 102 ? 1.179 -3.218 2.100 1.00 90.06 102 PHE A CA 1
ATOM 800 C C . PHE A 1 102 ? 1.362 -2.748 0.663 1.00 90.06 102 PHE A C 1
ATOM 802 O O . PHE A 1 102 ? 0.485 -2.922 -0.175 1.00 90.06 102 PHE A O 1
ATOM 809 N N . ILE A 1 103 ? 2.535 -2.190 0.371 1.00 88.44 103 ILE A N 1
ATOM 810 C CA . ILE A 1 103 ? 2.925 -1.753 -0.969 1.00 88.44 103 ILE A CA 1
ATOM 811 C C . ILE A 1 103 ? 4.218 -2.477 -1.326 1.00 88.44 103 ILE A C 1
ATOM 813 O O . ILE A 1 103 ? 5.213 -2.382 -0.606 1.00 88.44 103 ILE A O 1
ATOM 817 N N . ARG A 1 104 ? 4.228 -3.199 -2.449 1.00 85.94 104 ARG A N 1
ATOM 818 C CA . ARG A 1 104 ? 5.402 -3.949 -2.909 1.00 85.94 104 ARG A CA 1
ATOM 819 C C . ARG A 1 104 ? 5.629 -3.742 -4.395 1.00 85.94 104 ARG A C 1
ATOM 821 O O . ARG A 1 104 ? 4.691 -3.792 -5.174 1.00 85.94 104 ARG A O 1
ATOM 828 N N . CYS A 1 105 ? 6.895 -3.561 -4.773 1.00 82.31 105 CYS A N 1
ATOM 829 C CA . CYS A 1 105 ? 7.333 -3.437 -6.168 1.00 82.31 105 CYS A CA 1
ATOM 830 C C . CYS A 1 105 ? 6.678 -2.288 -6.962 1.00 82.31 105 CYS A C 1
ATOM 832 O O . CYS A 1 105 ? 6.685 -2.324 -8.183 1.00 82.31 105 CYS A O 1
ATOM 834 N N . MET A 1 106 ? 6.204 -1.236 -6.290 1.00 84.19 106 MET A N 1
ATOM 835 C CA . MET A 1 106 ? 5.598 -0.054 -6.927 1.00 84.19 106 MET A CA 1
ATOM 836 C C . MET A 1 106 ? 6.619 1.054 -7.241 1.00 84.19 106 MET A C 1
ATOM 838 O O . MET A 1 106 ? 6.276 2.232 -7.295 1.00 84.19 106 MET A O 1
ATOM 842 N N . ILE A 1 107 ? 7.909 0.713 -7.377 1.00 77.81 107 ILE A N 1
ATOM 843 C CA . ILE A 1 107 ? 8.986 1.697 -7.574 1.00 77.81 107 ILE A CA 1
ATOM 844 C C . ILE A 1 107 ? 8.743 2.448 -8.887 1.00 77.81 107 ILE A C 1
ATOM 846 O O . ILE A 1 107 ? 8.800 1.861 -9.961 1.00 77.81 107 ILE A O 1
ATOM 850 N N . GLY A 1 108 ? 8.511 3.758 -8.784 1.00 82.06 108 GLY A N 1
ATOM 851 C CA . GLY A 1 108 ? 8.221 4.621 -9.933 1.00 82.06 108 GLY A CA 1
ATOM 852 C C . GLY A 1 108 ? 6.756 4.629 -10.382 1.00 82.06 108 GLY A C 1
ATOM 853 O O . GLY A 1 108 ? 6.461 5.251 -11.395 1.00 82.06 108 GLY A O 1
ATOM 854 N N . SER A 1 109 ? 5.849 3.981 -9.645 1.00 87.50 109 SER A N 1
ATOM 855 C CA . SER A 1 109 ? 4.428 3.886 -10.006 1.00 87.50 109 SER A CA 1
ATOM 856 C C . SER A 1 109 ? 3.577 5.084 -9.569 1.00 87.50 109 SER A C 1
ATOM 858 O O . SER A 1 109 ? 2.455 5.206 -10.039 1.00 87.50 109 SER A O 1
ATOM 860 N N . PHE A 1 110 ? 4.088 5.950 -8.687 1.00 89.75 110 PHE A N 1
ATOM 861 C CA . PHE A 1 110 ? 3.365 7.117 -8.161 1.00 89.75 110 PHE A CA 1
ATOM 862 C C . PHE A 1 110 ? 4.016 8.426 -8.602 1.00 89.75 110 PHE A C 1
ATOM 864 O O . PHE A 1 110 ? 5.248 8.528 -8.634 1.00 89.75 110 PHE A O 1
ATOM 871 N N . ALA A 1 111 ? 3.199 9.447 -8.864 1.00 90.81 111 ALA A N 1
ATOM 872 C CA . ALA A 1 111 ? 3.662 10.792 -9.193 1.00 90.81 111 ALA A CA 1
ATOM 873 C C . ALA A 1 111 ? 4.354 11.466 -7.996 1.00 90.81 111 ALA A C 1
ATOM 875 O O . AL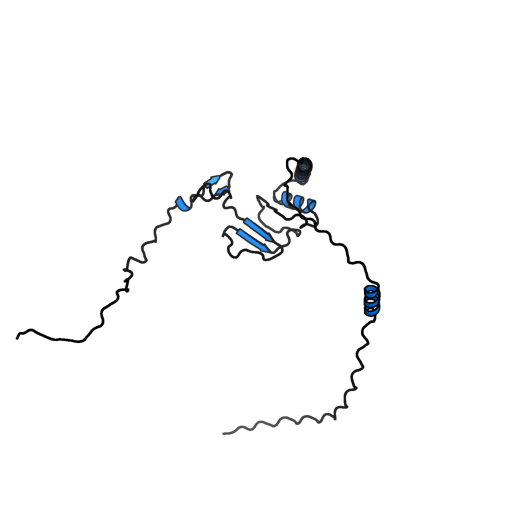A A 1 111 ? 5.358 12.161 -8.163 1.00 90.81 111 ALA A O 1
ATOM 876 N N . SER A 1 112 ? 3.843 11.232 -6.780 1.00 89.81 112 SER A N 1
ATOM 877 C CA . SER A 1 112 ? 4.399 11.768 -5.534 1.00 89.81 112 SER A CA 1
ATOM 878 C C . SER A 1 112 ? 4.383 10.726 -4.417 1.00 89.81 112 SER A C 1
ATOM 880 O O . SER A 1 112 ? 3.383 10.497 -3.738 1.00 89.81 112 SER A O 1
ATOM 882 N N . TRP A 1 113 ? 5.543 10.117 -4.174 1.00 88.44 113 TRP A N 1
ATOM 883 C CA . TRP A 1 113 ? 5.739 9.222 -3.032 1.00 88.44 113 TRP A CA 1
ATOM 884 C C . TRP A 1 113 ? 5.481 9.870 -1.665 1.00 88.44 113 TRP A C 1
ATOM 886 O O . TRP A 1 113 ? 4.871 9.209 -0.826 1.00 88.44 113 TRP A O 1
ATOM 896 N N . PRO A 1 114 ? 5.922 11.116 -1.387 1.00 88.88 114 PRO A N 1
ATOM 897 C CA . PRO A 1 114 ? 5.652 11.754 -0.100 1.00 88.88 114 PRO A CA 1
ATOM 898 C C . PRO A 1 114 ? 4.159 11.880 0.206 1.00 88.88 114 PRO A C 1
ATOM 900 O O . PRO A 1 114 ? 3.754 11.581 1.329 1.00 88.88 114 PRO A O 1
ATOM 903 N N . ASP A 1 115 ? 3.357 12.269 -0.786 1.00 89.62 115 ASP A N 1
ATOM 904 C CA . ASP A 1 115 ? 1.914 12.442 -0.612 1.00 89.62 115 ASP A CA 1
ATOM 905 C C . ASP A 1 115 ? 1.225 11.087 -0.458 1.00 89.62 115 ASP A C 1
ATOM 907 O O . ASP A 1 115 ? 0.380 10.921 0.421 1.00 89.62 115 ASP A O 1
ATOM 911 N N . MET A 1 116 ? 1.655 10.085 -1.235 1.00 91.75 116 MET A N 1
ATOM 912 C CA . MET A 1 116 ? 1.134 8.728 -1.105 1.00 91.75 116 MET A CA 1
ATOM 913 C C . MET A 1 116 ? 1.398 8.146 0.293 1.00 91.75 116 MET A C 1
ATOM 915 O O . MET A 1 116 ? 0.512 7.565 0.918 1.00 91.75 116 MET A O 1
ATOM 919 N N . ILE A 1 117 ? 2.612 8.334 0.817 1.00 91.12 117 ILE A N 1
ATOM 920 C CA . ILE A 1 117 ? 2.973 7.892 2.167 1.00 91.12 117 ILE A CA 1
ATOM 921 C C . ILE A 1 117 ? 2.150 8.652 3.212 1.00 91.12 117 ILE A C 1
ATOM 923 O O . ILE A 1 117 ? 1.591 8.023 4.104 1.00 91.12 117 ILE A O 1
ATOM 927 N N . ALA A 1 118 ? 2.039 9.979 3.106 1.00 90.31 118 ALA A N 1
ATOM 928 C CA . ALA A 1 118 ? 1.261 10.778 4.053 1.00 90.31 118 ALA A CA 1
ATOM 929 C C . ALA A 1 118 ? -0.199 10.309 4.132 1.00 90.31 118 ALA A C 1
ATOM 931 O O . ALA A 1 118 ? -0.697 10.037 5.221 1.00 90.31 118 ALA A O 1
ATOM 932 N N . LYS A 1 119 ? -0.831 10.120 2.973 1.00 91.19 119 LYS A N 1
ATOM 933 C CA . LYS A 1 119 ? -2.199 9.618 2.846 1.00 91.19 119 LYS A CA 1
ATOM 934 C C . LYS A 1 119 ? -2.374 8.217 3.439 1.00 91.19 119 LYS A C 1
ATOM 936 O O . LYS A 1 119 ? -3.340 7.975 4.154 1.00 91.19 119 LYS A O 1
ATOM 941 N N . ALA A 1 120 ? -1.426 7.307 3.201 1.00 92.56 120 ALA A N 1
ATOM 942 C CA . ALA A 1 120 ? -1.461 5.969 3.792 1.00 92.56 120 ALA A CA 1
ATOM 943 C C . ALA A 1 120 ? -1.400 6.017 5.327 1.00 92.56 120 ALA A C 1
ATOM 945 O O . ALA A 1 120 ? -2.192 5.362 5.997 1.00 92.56 120 ALA A O 1
ATOM 946 N N . TYR A 1 121 ? -0.490 6.812 5.890 1.00 93.00 121 TYR A N 1
ATOM 947 C CA . TYR A 1 121 ? -0.325 6.922 7.340 1.00 93.00 121 TYR A CA 1
ATOM 948 C C . TYR A 1 121 ? -1.477 7.664 8.030 1.00 93.00 121 TYR A C 1
ATOM 950 O O . TYR A 1 121 ? -1.828 7.310 9.154 1.00 93.00 121 TYR A O 1
ATOM 958 N N . GLU A 1 122 ? -2.108 8.629 7.362 1.00 91.62 122 GLU A N 1
ATOM 959 C CA . GLU A 1 122 ? -3.309 9.302 7.868 1.00 91.62 122 GLU A CA 1
ATOM 960 C C . GLU A 1 122 ? -4.451 8.304 8.113 1.00 91.62 122 GLU A C 1
ATOM 962 O O . GLU A 1 122 ? -5.056 8.311 9.185 1.00 91.62 122 GLU A O 1
ATOM 967 N N . VAL A 1 123 ? -4.688 7.378 7.177 1.00 90.75 123 VAL A N 1
ATOM 968 C CA . VAL A 1 123 ? -5.715 6.331 7.338 1.00 90.75 123 VAL A CA 1
ATOM 969 C C . VAL A 1 123 ? -5.358 5.316 8.425 1.00 90.75 123 VAL A C 1
ATOM 971 O O . VAL A 1 123 ? -6.250 4.772 9.070 1.00 90.75 123 VAL A O 1
ATOM 974 N N . LEU A 1 124 ? -4.066 5.120 8.697 1.00 92.19 124 LEU A N 1
ATOM 975 C CA . LEU A 1 124 ? -3.589 4.337 9.844 1.00 92.19 124 LEU A CA 1
ATOM 976 C C . LEU A 1 124 ? -3.682 5.106 11.179 1.00 92.19 124 LEU A C 1
ATOM 978 O O . LEU A 1 124 ? -3.241 4.598 12.211 1.00 92.19 124 LEU A O 1
ATOM 982 N N . GLY A 1 125 ? -4.210 6.334 11.178 1.00 91.81 125 GLY A N 1
ATOM 983 C CA . GLY A 1 125 ? -4.399 7.159 12.371 1.00 91.81 125 GLY A CA 1
ATOM 984 C C . GLY A 1 125 ? -3.146 7.897 12.850 1.00 91.81 125 GLY A C 1
ATOM 985 O O . GLY A 1 125 ? -3.118 8.358 13.991 1.00 91.81 125 GLY A O 1
ATOM 986 N N . TRP A 1 126 ? -2.106 8.009 12.019 1.00 94.00 126 TRP A N 1
ATOM 987 C CA . TRP A 1 126 ? -0.886 8.742 12.363 1.00 94.00 126 TRP A CA 1
ATOM 988 C C . TRP A 1 126 ? -1.022 10.229 12.058 1.00 94.00 126 TRP A C 1
ATOM 990 O O . TRP A 1 126 ? -1.617 10.639 11.061 1.00 94.00 126 TRP A O 1
ATOM 1000 N N . THR A 1 127 ? -0.378 11.056 12.877 1.00 93.19 127 THR A N 1
ATOM 1001 C CA . THR A 1 127 ? -0.278 12.490 12.602 1.00 93.19 127 THR A CA 1
ATOM 1002 C C . THR A 1 127 ? 0.719 12.792 11.478 1.00 93.19 127 THR A C 1
ATOM 1004 O O . THR A 1 127 ? 1.656 12.034 11.183 1.00 93.19 127 THR A O 1
ATOM 1007 N N . SER A 1 128 ? 0.553 13.962 10.858 1.00 88.69 128 SER A N 1
ATOM 1008 C CA . SER A 1 128 ? 1.500 14.477 9.864 1.00 88.69 128 SER A CA 1
ATOM 1009 C C . SER A 1 128 ? 2.911 14.643 10.445 1.00 88.69 128 SER A C 1
ATOM 1011 O O . SER A 1 128 ? 3.900 14.390 9.750 1.00 88.69 128 SER A O 1
ATOM 1013 N N . GLU A 1 129 ? 3.035 15.053 11.711 1.00 91.06 129 GLU A N 1
ATOM 1014 C CA . GLU A 1 129 ? 4.325 15.172 12.391 1.00 91.06 129 GLU A CA 1
ATOM 1015 C C . GLU A 1 129 ? 4.999 13.811 12.594 1.00 91.06 129 GLU A C 1
ATOM 1017 O O . GLU A 1 129 ? 6.167 13.655 12.228 1.00 91.06 129 GLU A O 1
ATOM 1022 N N . GLU A 1 130 ? 4.276 12.818 13.120 1.00 93.62 130 GLU A N 1
ATOM 1023 C CA . GLU A 1 130 ? 4.804 11.464 13.343 1.00 93.62 130 GLU A CA 1
ATOM 1024 C C . GLU A 1 130 ? 5.280 10.832 12.035 1.00 93.62 130 GLU A C 1
ATOM 1026 O O . GLU A 1 130 ? 6.398 10.315 11.962 1.00 93.62 130 GLU A O 1
ATOM 1031 N N . THR A 1 131 ? 4.484 10.965 10.971 1.00 93.12 131 THR A N 1
ATOM 1032 C CA . THR A 1 131 ? 4.824 10.450 9.639 1.00 93.12 131 THR A CA 1
ATOM 1033 C C . THR 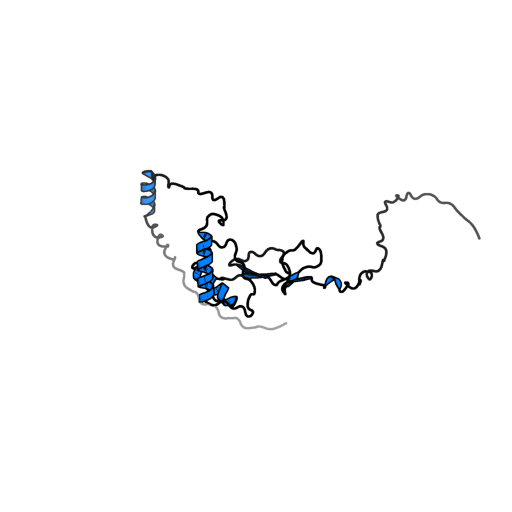A 1 131 ? 6.102 11.096 9.101 1.00 93.12 131 THR A C 1
ATOM 1035 O O . THR A 1 131 ? 7.001 10.414 8.600 1.00 93.12 131 THR A O 1
ATOM 1038 N N . ARG A 1 132 ? 6.248 12.422 9.241 1.00 89.50 132 ARG A N 1
ATOM 1039 C CA . ARG A 1 132 ? 7.456 13.145 8.805 1.00 89.50 132 ARG A CA 1
ATOM 1040 C C . ARG A 1 132 ? 8.696 12.707 9.576 1.00 89.50 132 ARG A C 1
ATOM 1042 O O . ARG A 1 132 ? 9.752 12.516 8.962 1.00 89.50 132 ARG A O 1
ATOM 1049 N N . VAL A 1 133 ? 8.576 12.546 10.894 1.00 93.31 133 VAL A N 1
ATOM 1050 C CA . VAL A 1 133 ? 9.668 12.089 11.761 1.00 93.31 133 VAL A CA 1
ATOM 1051 C C . VAL A 1 133 ? 10.061 10.654 11.412 1.00 93.31 133 VAL A C 1
ATOM 1053 O O . VAL A 1 133 ? 11.249 10.379 11.235 1.00 93.31 133 VAL A O 1
ATOM 1056 N N . PHE A 1 134 ? 9.100 9.748 11.233 1.00 91.50 134 PHE A N 1
ATOM 1057 C CA . PHE A 1 134 ? 9.361 8.373 10.807 1.00 91.50 134 PHE A CA 1
ATOM 1058 C C . PHE A 1 134 ? 10.087 8.325 9.456 1.00 91.50 134 PHE A C 1
ATOM 1060 O O . PHE A 1 134 ? 11.163 7.734 9.342 1.00 91.50 134 PHE A O 1
ATOM 1067 N N . CYS A 1 135 ? 9.586 9.048 8.452 1.00 89.94 135 CYS A N 1
ATOM 1068 C CA . CYS A 1 135 ? 10.217 9.135 7.135 1.00 89.94 135 CYS A CA 1
ATOM 1069 C C . CYS A 1 135 ? 11.637 9.721 7.182 1.00 89.94 135 CYS A C 1
ATOM 1071 O O . CYS A 1 135 ? 12.461 9.408 6.321 1.00 89.94 135 CYS A O 1
ATOM 1073 N N . ALA A 1 136 ? 11.953 10.585 8.153 1.00 90.25 136 ALA A N 1
ATOM 1074 C CA . ALA A 1 136 ? 13.318 11.066 8.363 1.00 90.25 136 ALA A CA 1
ATOM 1075 C C . ALA A 1 136 ? 14.246 9.952 8.882 1.00 90.25 136 ALA A C 1
ATOM 1077 O O . ALA A 1 136 ? 15.367 9.822 8.390 1.00 90.25 136 ALA A O 1
ATOM 1078 N N . HIS A 1 137 ? 13.771 9.109 9.805 1.00 90.19 137 HIS A N 1
ATOM 1079 C CA . HIS A 1 137 ? 14.518 7.939 10.277 1.00 90.19 137 HIS A CA 1
ATOM 1080 C C . HIS A 1 137 ? 14.746 6.924 9.153 1.00 90.19 137 HIS A C 1
ATOM 1082 O O . HIS A 1 137 ? 15.881 6.503 8.945 1.00 90.19 137 HIS A O 1
ATOM 1088 N N . VAL A 1 138 ? 13.713 6.609 8.362 1.00 87.38 138 VAL A N 1
ATOM 1089 C CA . VAL A 1 138 ? 13.833 5.703 7.206 1.00 87.38 138 VAL A CA 1
ATOM 1090 C C . VAL A 1 138 ? 14.881 6.207 6.214 1.00 87.38 138 VAL A C 1
ATOM 1092 O O . VAL A 1 138 ? 15.743 5.440 5.795 1.00 87.38 138 VAL A O 1
ATOM 1095 N N . ARG A 1 139 ? 14.880 7.507 5.888 1.00 86.50 139 ARG A N 1
ATOM 1096 C CA . ARG A 1 139 ? 15.894 8.116 5.006 1.00 86.50 139 ARG A CA 1
ATOM 1097 C C . ARG A 1 139 ? 17.311 8.040 5.575 1.00 86.50 139 ARG A C 1
ATOM 1099 O O . ARG A 1 139 ? 18.264 7.953 4.805 1.00 86.50 139 ARG A O 1
ATOM 1106 N N . ASN A 1 140 ? 17.467 8.089 6.896 1.00 88.75 140 ASN A N 1
ATOM 1107 C CA . ASN A 1 140 ? 18.768 7.918 7.540 1.00 88.75 140 ASN A CA 1
ATOM 1108 C C . ASN A 1 140 ? 19.231 6.456 7.503 1.00 88.75 140 ASN A C 1
ATOM 1110 O O . ASN A 1 140 ? 20.398 6.202 7.211 1.00 88.75 140 ASN A O 1
ATOM 1114 N N . GLU A 1 141 ? 18.334 5.495 7.736 1.00 85.62 141 GLU A N 1
ATOM 1115 C CA . GLU A 1 141 ? 18.644 4.063 7.623 1.00 85.62 141 GLU A CA 1
ATOM 1116 C C . GLU A 1 141 ? 18.965 3.668 6.179 1.00 85.62 141 GLU A C 1
ATOM 1118 O O . GLU A 1 141 ? 19.970 3.009 5.936 1.00 85.62 141 GLU A O 1
ATOM 1123 N N . GLN A 1 142 ? 18.211 4.174 5.202 1.00 80.12 142 GLN A N 1
ATOM 1124 C CA . GLN A 1 142 ? 18.483 3.985 3.774 1.00 80.12 142 GLN A CA 1
ATOM 1125 C C . GLN A 1 142 ? 19.812 4.587 3.305 1.00 80.12 142 GLN A C 1
ATOM 1127 O O . GLN A 1 142 ? 20.197 4.359 2.173 1.00 80.12 142 GLN A O 1
ATOM 1132 N N . ARG A 1 143 ? 20.541 5.364 4.112 1.00 83.12 143 ARG A N 1
ATOM 1133 C CA . ARG A 1 143 ? 21.918 5.778 3.770 1.00 83.12 143 ARG A CA 1
ATOM 1134 C C . ARG A 1 143 ? 22.957 4.767 4.239 1.00 83.12 143 ARG A C 1
ATOM 1136 O O . ARG A 1 143 ? 24.104 4.813 3.797 1.00 83.12 143 ARG A O 1
ATOM 1143 N N . LYS A 1 144 ? 22.583 3.853 5.134 1.00 84.94 144 LYS A N 1
ATOM 1144 C CA . LYS A 1 144 ? 23.470 2.808 5.633 1.00 84.94 144 LYS A CA 1
ATOM 1145 C C . LYS A 1 144 ? 23.501 1.671 4.618 1.00 84.94 144 LYS A C 1
ATOM 1147 O O . LYS A 1 144 ? 22.516 0.977 4.384 1.00 84.94 144 LYS A O 1
ATOM 1152 N N . ILE A 1 145 ? 24.670 1.448 4.032 1.00 74.81 145 ILE A N 1
ATOM 1153 C CA . ILE A 1 145 ? 24.893 0.414 3.008 1.00 74.81 145 ILE A CA 1
ATOM 1154 C C . ILE A 1 145 ? 24.526 -1.000 3.507 1.00 74.81 145 ILE A C 1
ATOM 1156 O O . ILE A 1 145 ? 24.128 -1.844 2.713 1.00 74.81 145 ILE A O 1
ATOM 1160 N N . GLY A 1 146 ? 24.582 -1.254 4.820 1.00 77.38 146 GLY A N 1
ATOM 1161 C CA . GLY A 1 146 ? 24.281 -2.564 5.414 1.00 77.38 146 GLY A CA 1
ATOM 1162 C C . GLY A 1 146 ? 22.817 -3.021 5.349 1.00 77.38 146 GLY A C 1
ATOM 1163 O O . GLY A 1 146 ? 22.552 -4.181 5.635 1.00 77.38 146 GLY A O 1
ATOM 1164 N N . VAL A 1 147 ? 21.877 -2.142 4.986 1.00 71.00 147 VAL A N 1
ATOM 1165 C CA . VAL A 1 147 ? 20.434 -2.458 4.902 1.00 71.00 147 VAL A CA 1
ATOM 1166 C C . VAL A 1 147 ? 19.870 -2.339 3.481 1.00 71.00 147 VAL A C 1
ATOM 1168 O O . VAL A 1 147 ? 18.659 -2.415 3.290 1.00 71.00 147 VAL A O 1
ATOM 1171 N N . HIS A 1 148 ? 20.724 -2.154 2.469 1.00 76.25 148 HIS A N 1
ATOM 1172 C CA . HIS A 1 148 ? 20.269 -2.068 1.082 1.00 76.25 148 HIS A CA 1
ATOM 1173 C C . HIS A 1 148 ? 19.981 -3.453 0.509 1.00 76.25 148 HIS A C 1
ATOM 1175 O O . HIS A 1 148 ? 20.819 -4.353 0.569 1.00 76.25 148 HIS A O 1
ATOM 1181 N N . ALA A 1 149 ? 18.804 -3.599 -0.095 1.00 68.94 149 ALA A N 1
ATOM 1182 C CA . ALA A 1 149 ? 18.495 -4.747 -0.928 1.00 68.94 149 ALA A CA 1
ATOM 1183 C C . ALA A 1 149 ? 19.323 -4.666 -2.220 1.00 68.94 149 ALA A C 1
ATOM 1185 O O . ALA A 1 149 ? 19.252 -3.675 -2.949 1.00 68.94 149 ALA A O 1
ATOM 1186 N N . TYR A 1 150 ? 20.116 -5.702 -2.484 1.00 69.19 150 TYR A N 1
ATOM 1187 C CA . TYR A 1 150 ? 20.860 -5.846 -3.729 1.00 69.19 150 TYR A CA 1
ATOM 1188 C C . TYR A 1 150 ? 19.978 -6.559 -4.750 1.00 69.19 150 TYR A C 1
ATOM 1190 O O . TYR A 1 150 ? 19.460 -7.642 -4.480 1.00 69.19 150 TYR A O 1
ATOM 1198 N N . TYR A 1 151 ? 19.824 -5.942 -5.916 1.00 70.06 151 TYR A N 1
ATOM 1199 C CA . TYR A 1 151 ? 19.162 -6.530 -7.072 1.00 70.06 151 TYR A CA 1
ATOM 1200 C C . TYR A 1 151 ? 20.121 -6.467 -8.254 1.00 70.06 151 TYR A C 1
ATOM 1202 O O . TYR A 1 151 ? 20.754 -5.433 -8.479 1.00 70.06 151 TYR A O 1
ATOM 1210 N N . ASP A 1 152 ? 20.202 -7.548 -9.023 1.00 74.81 152 ASP A N 1
ATOM 1211 C CA . ASP A 1 152 ? 20.938 -7.543 -10.281 1.00 74.81 152 ASP A CA 1
ATOM 1212 C C . ASP A 1 152 ? 20.138 -6.749 -11.317 1.00 74.81 152 ASP A C 1
ATOM 1214 O O . ASP A 1 152 ? 19.061 -7.162 -11.751 1.00 74.81 152 ASP A O 1
ATOM 1218 N N . VAL A 1 153 ? 20.656 -5.582 -11.701 1.00 76.88 153 VAL A N 1
ATOM 1219 C CA . VAL A 1 153 ? 20.057 -4.729 -12.732 1.00 76.88 153 VAL A CA 1
ATOM 1220 C C . VAL A 1 153 ? 20.954 -4.741 -13.963 1.00 76.88 153 VAL A C 1
ATOM 1222 O O . VAL A 1 153 ? 22.081 -4.248 -13.931 1.00 76.88 153 VAL A O 1
ATOM 1225 N N . TYR A 1 154 ? 20.445 -5.279 -15.070 1.00 79.38 154 TYR A N 1
ATOM 1226 C CA . TYR A 1 154 ? 21.132 -5.260 -16.360 1.00 79.38 154 TYR A CA 1
ATOM 1227 C C . TYR A 1 154 ? 20.780 -3.976 -17.117 1.00 79.38 154 TYR A C 1
ATOM 1229 O O . TYR A 1 154 ? 19.674 -3.825 -17.633 1.00 79.38 154 TYR A O 1
ATOM 1237 N N . GLY A 1 155 ? 21.725 -3.039 -17.183 1.00 81.50 155 GLY A N 1
ATOM 1238 C CA . GLY A 1 155 ? 21.617 -1.864 -18.044 1.00 81.50 155 GLY A CA 1
ATOM 1239 C C . GLY A 1 155 ? 22.038 -2.203 -19.472 1.00 81.50 155 GLY A C 1
ATOM 1240 O O . GLY A 1 155 ? 23.157 -2.663 -19.690 1.00 81.50 155 GLY A O 1
ATOM 1241 N N . VAL A 1 156 ? 21.159 -1.962 -20.446 1.00 84.06 156 VAL A N 1
ATOM 1242 C CA . VAL A 1 156 ? 21.485 -2.050 -21.876 1.00 84.06 156 VAL A CA 1
ATOM 1243 C C . VAL A 1 156 ? 21.442 -0.646 -22.464 1.00 84.06 156 VAL A C 1
ATOM 1245 O O . VAL A 1 156 ? 20.498 0.107 -22.233 1.00 84.06 156 VAL A O 1
ATOM 1248 N N . TRP A 1 157 ? 22.461 -0.289 -23.237 1.00 86.19 157 TRP A N 1
ATOM 1249 C CA . TRP A 1 157 ? 22.563 0.993 -23.932 1.00 86.19 157 TRP A CA 1
ATOM 1250 C C . TRP A 1 157 ? 22.658 0.761 -25.437 1.00 86.19 157 TRP A C 1
ATOM 1252 O O . TRP A 1 157 ? 23.473 -0.031 -25.906 1.00 86.19 157 TRP A O 1
ATOM 1262 N N . GLY A 1 158 ? 21.834 1.484 -26.194 1.00 86.06 158 GLY A N 1
ATOM 1263 C CA . GLY A 1 158 ? 21.875 1.525 -27.654 1.00 86.06 158 GLY A CA 1
ATOM 1264 C C . GLY A 1 158 ? 22.372 2.881 -28.151 1.00 86.06 158 GLY A C 1
ATOM 1265 O O . GLY A 1 158 ? 22.070 3.916 -27.559 1.00 86.06 158 GLY A O 1
ATOM 1266 N N . ARG A 1 159 ? 23.122 2.888 -29.257 1.00 83.69 159 ARG A N 1
ATOM 1267 C CA . ARG A 1 159 ? 23.422 4.107 -30.021 1.00 83.69 159 ARG A CA 1
ATOM 1268 C C . ARG A 1 159 ? 22.508 4.140 -31.239 1.00 83.69 159 ARG A C 1
ATOM 1270 O O . ARG A 1 159 ? 22.298 3.108 -31.871 1.00 83.69 159 ARG A O 1
ATOM 1277 N N . LYS A 1 160 ? 21.969 5.319 -31.561 1.00 82.88 160 LYS A N 1
ATOM 1278 C CA . LYS A 1 160 ? 21.270 5.528 -32.835 1.00 82.88 160 LYS A CA 1
ATOM 1279 C C . LYS A 1 160 ? 22.245 5.186 -33.976 1.00 82.88 160 LYS A C 1
ATOM 1281 O O . LYS A 1 160 ? 23.407 5.585 -33.854 1.00 82.88 160 LYS A O 1
ATOM 1286 N N . PRO A 1 161 ? 21.821 4.463 -35.031 1.00 84.31 161 PRO A N 1
ATOM 1287 C CA . PRO A 1 161 ? 22.672 4.254 -36.197 1.00 84.31 161 PRO A CA 1
ATOM 1288 C C . PRO A 1 161 ? 23.124 5.608 -36.751 1.00 84.31 161 PRO A C 1
ATOM 1290 O O . PRO A 1 161 ? 22.384 6.597 -36.673 1.00 84.31 161 PRO A O 1
ATOM 1293 N N . GLU A 1 162 ? 24.360 5.660 -37.243 1.00 81.25 162 GLU A N 1
ATOM 1294 C CA . GLU A 1 162 ? 24.855 6.834 -37.955 1.00 81.25 162 GLU A CA 1
ATOM 1295 C C . GLU A 1 162 ? 23.922 7.090 -39.139 1.00 81.25 162 GLU A C 1
ATOM 1297 O O . GLU A 1 162 ? 23.554 6.157 -39.852 1.00 81.25 162 GLU A O 1
ATOM 1302 N N . LYS A 1 163 ? 23.474 8.339 -39.294 1.00 71.06 163 LYS A N 1
ATOM 1303 C CA . LYS A 1 163 ? 22.710 8.719 -40.480 1.00 71.06 163 LYS A CA 1
ATOM 1304 C C . LYS A 1 163 ? 23.640 8.567 -41.677 1.00 71.06 163 LYS A C 1
ATOM 1306 O O . LYS A 1 163 ? 24.696 9.197 -41.686 1.00 71.06 163 LYS A O 1
ATOM 1311 N N . THR A 1 164 ? 23.255 7.752 -42.647 1.00 69.69 164 THR A N 1
ATOM 1312 C CA . THR A 1 164 ? 23.921 7.735 -43.954 1.00 69.69 164 THR A CA 1
ATOM 1313 C C . THR A 1 164 ? 23.305 8.854 -44.797 1.00 69.69 164 THR A C 1
ATOM 1315 O O . THR A 1 164 ? 22.150 9.211 -44.570 1.00 69.69 164 THR A O 1
ATOM 1318 N N . ASP A 1 165 ? 24.032 9.428 -45.759 1.00 66.00 165 ASP A N 1
ATOM 1319 C CA . ASP A 1 165 ? 23.507 10.501 -46.629 1.00 66.00 165 ASP A CA 1
ATOM 1320 C C . ASP A 1 165 ? 22.183 10.098 -47.336 1.00 66.00 165 ASP A C 1
ATOM 1322 O O . ASP A 1 165 ? 21.324 10.935 -47.608 1.00 66.00 165 ASP A O 1
ATOM 1326 N N . GLU A 1 166 ? 21.956 8.792 -47.523 1.00 60.31 166 GLU A N 1
ATOM 1327 C CA . GLU A 1 166 ? 20.720 8.190 -48.051 1.00 60.31 166 GLU A CA 1
ATOM 1328 C C . GLU A 1 166 ? 19.490 8.374 -47.123 1.00 60.31 166 GLU A C 1
ATOM 1330 O O . GLU A 1 166 ? 18.349 8.467 -47.594 1.00 60.31 166 GLU A O 1
ATOM 1335 N N . ASP A 1 167 ? 19.703 8.482 -45.804 1.00 59.22 167 ASP A N 1
ATOM 1336 C CA . ASP A 1 167 ? 18.652 8.697 -44.795 1.00 59.22 167 ASP A CA 1
ATOM 1337 C C . ASP A 1 167 ? 18.179 10.164 -44.748 1.00 59.22 167 ASP A C 1
ATOM 1339 O O . ASP A 1 167 ? 17.052 10.454 -44.334 1.00 59.22 167 ASP A O 1
ATOM 1343 N N . GLU A 1 168 ? 19.026 11.115 -45.165 1.00 57.25 168 GLU A N 1
ATOM 1344 C CA . GLU A 1 168 ? 18.636 12.523 -45.321 1.00 57.25 168 GLU A CA 1
ATOM 1345 C C . GLU A 1 168 ? 17.798 12.745 -46.586 1.00 57.25 168 GLU A C 1
ATOM 1347 O O . GLU A 1 168 ? 16.820 13.496 -46.545 1.00 57.25 168 GLU A O 1
ATOM 1352 N N . GLU A 1 169 ? 18.100 12.035 -47.675 1.00 54.06 169 GLU A N 1
ATOM 1353 C CA . GLU A 1 169 ? 17.339 12.107 -48.928 1.00 54.06 169 GLU A CA 1
ATOM 1354 C C . GLU A 1 169 ? 15.938 11.475 -48.799 1.00 54.06 169 GLU A C 1
ATOM 1356 O O . GLU A 1 169 ? 14.936 12.031 -49.267 1.00 54.06 169 GLU A O 1
ATOM 1361 N N . THR A 1 170 ? 15.820 10.360 -48.071 1.00 54.56 170 THR A N 1
ATOM 1362 C CA . THR A 1 170 ? 14.521 9.730 -47.778 1.00 54.56 170 THR A CA 1
ATOM 1363 C C . THR A 1 170 ? 13.675 10.537 -46.788 1.00 54.56 170 THR A C 1
ATOM 1365 O O . THR A 1 170 ? 12.458 10.637 -46.970 1.00 54.56 170 THR A O 1
ATOM 1368 N N . ALA A 1 171 ? 14.282 11.189 -45.790 1.00 57.41 171 ALA A N 1
ATOM 1369 C CA . ALA A 1 171 ? 13.562 12.082 -44.876 1.00 57.41 171 ALA A CA 1
ATOM 1370 C C . ALA A 1 171 ? 13.092 13.383 -45.560 1.00 57.41 171 ALA A C 1
ATOM 1372 O O . ALA A 1 171 ? 11.986 13.861 -45.289 1.00 57.41 171 ALA A O 1
ATOM 1373 N N . ALA A 1 172 ? 13.889 13.937 -46.480 1.00 55.50 172 ALA A N 1
ATOM 1374 C CA . ALA A 1 172 ? 13.516 15.120 -47.256 1.00 55.50 172 ALA A CA 1
ATOM 1375 C C . ALA A 1 172 ? 12.342 14.845 -48.215 1.00 55.50 172 ALA A C 1
ATOM 1377 O O . ALA A 1 172 ? 11.460 15.690 -48.380 1.00 55.50 172 ALA A O 1
ATOM 1378 N N . THR A 1 173 ? 12.272 13.639 -48.786 1.00 50.50 173 THR A N 1
ATOM 1379 C CA . THR A 1 173 ? 11.208 13.250 -49.729 1.00 50.50 173 THR A CA 1
ATOM 1380 C C . THR A 1 173 ? 9.859 12.989 -49.034 1.00 50.50 173 THR A C 1
ATOM 1382 O O . THR A 1 173 ? 8.802 13.145 -49.644 1.00 50.50 173 THR A O 1
ATOM 1385 N N . ALA A 1 174 ? 9.859 12.673 -47.734 1.00 54.28 174 ALA A N 1
ATOM 1386 C CA . ALA A 1 174 ? 8.645 12.399 -46.957 1.00 54.28 174 ALA A CA 1
ATOM 1387 C C . ALA A 1 174 ? 7.881 13.656 -46.473 1.00 54.28 174 ALA A C 1
ATOM 1389 O O . ALA A 1 174 ? 6.825 13.525 -45.858 1.00 54.28 174 ALA A O 1
ATOM 1390 N N . THR A 1 175 ? 8.380 14.871 -46.748 1.00 48.12 175 THR A N 1
ATOM 1391 C CA . THR A 1 175 ? 7.755 16.140 -46.302 1.00 48.12 175 THR A CA 1
ATOM 1392 C C . THR A 1 175 ? 6.858 16.788 -47.375 1.00 48.12 175 THR A C 1
ATOM 1394 O O . THR A 1 175 ? 6.406 17.921 -47.220 1.00 48.12 175 THR A O 1
ATOM 1397 N N . ALA A 1 176 ? 6.553 16.094 -48.476 1.00 55.00 176 ALA A N 1
ATOM 1398 C CA . ALA A 1 176 ? 5.538 16.560 -49.419 1.00 55.00 176 ALA A CA 1
ATOM 1399 C C . ALA A 1 176 ? 4.134 16.150 -48.922 1.00 55.00 176 ALA A C 1
ATOM 1401 O O . ALA A 1 176 ? 3.895 14.955 -48.727 1.00 55.00 176 ALA A O 1
ATOM 1402 N N . PRO A 1 177 ? 3.186 17.088 -48.714 1.00 57.81 177 PRO A N 1
ATOM 1403 C CA . PRO A 1 177 ? 1.806 16.715 -48.424 1.00 57.81 177 PRO A CA 1
ATOM 1404 C C . PRO A 1 177 ? 1.253 15.871 -49.586 1.00 57.81 177 PRO A C 1
ATOM 1406 O O . PRO A 1 177 ? 1.587 16.149 -50.743 1.00 57.81 177 PRO A O 1
ATOM 1409 N N . PRO A 1 178 ? 0.421 14.846 -49.318 1.00 63.22 178 PRO A N 1
ATOM 1410 C CA . PRO A 1 178 ? -0.156 14.034 -50.382 1.00 63.22 178 PRO A CA 1
ATOM 1411 C C . PRO A 1 178 ? -0.913 14.936 -51.373 1.00 63.22 178 PRO A C 1
ATOM 1413 O O . PRO A 1 178 ? -1.577 15.886 -50.940 1.00 63.22 178 PRO A O 1
ATOM 1416 N N . PRO A 1 179 ? -0.825 14.681 -52.693 1.00 62.62 179 PRO A N 1
ATOM 1417 C CA . PRO A 1 179 ? -1.563 15.466 -53.672 1.00 62.62 179 PRO A CA 1
ATOM 1418 C C . PRO A 1 179 ? -3.061 15.384 -53.365 1.00 62.62 179 PRO A C 1
ATOM 1420 O O . PRO A 1 179 ? -3.583 14.308 -53.063 1.00 62.62 179 PRO A O 1
ATOM 1423 N N . ALA A 1 180 ? -3.742 16.532 -53.417 1.00 60.34 180 ALA A N 1
ATOM 1424 C CA . ALA A 1 180 ? -5.179 16.618 -53.179 1.00 60.34 180 ALA A CA 1
ATOM 1425 C C . ALA A 1 180 ? -5.930 15.588 -54.048 1.00 60.34 180 ALA A C 1
ATOM 1427 O O . ALA A 1 180 ? -5.571 15.413 -55.218 1.00 60.34 180 ALA A O 1
ATOM 1428 N N . PRO A 1 181 ? -6.960 14.904 -53.512 1.00 62.50 181 PRO A N 1
ATOM 1429 C CA . PRO A 1 181 ? -7.738 13.958 -54.300 1.00 62.50 181 PRO A CA 1
ATOM 1430 C C . PRO A 1 181 ? -8.327 14.669 -55.525 1.00 62.50 181 PRO A C 1
ATOM 1432 O O . PRO A 1 181 ? -8.832 15.789 -55.419 1.00 62.50 181 PRO A O 1
ATOM 1435 N N . ALA A 1 182 ? -8.233 14.023 -56.692 1.00 65.12 182 ALA A N 1
ATOM 1436 C CA . ALA A 1 182 ? -8.771 14.547 -57.944 1.00 65.12 182 ALA A CA 1
ATOM 1437 C C . ALA A 1 182 ? -10.254 14.938 -57.777 1.00 65.12 182 ALA A C 1
ATOM 1439 O O . ALA A 1 182 ? -10.987 14.231 -57.075 1.00 65.12 182 ALA A O 1
ATOM 1440 N N . PRO A 1 183 ? -10.724 16.035 -58.405 1.00 56.62 183 PRO A N 1
ATOM 1441 C CA . PRO A 1 183 ? -12.123 16.423 -58.313 1.00 56.62 183 PRO A CA 1
ATOM 1442 C C . PRO A 1 183 ? -12.999 15.283 -58.837 1.00 56.62 183 PRO A C 1
ATOM 1444 O O . PRO A 1 183 ? -12.776 14.769 -59.935 1.00 56.62 183 PRO A O 1
ATOM 1447 N N . ALA A 1 184 ? -13.980 14.879 -58.027 1.00 58.34 184 ALA A N 1
ATOM 1448 C CA . ALA A 1 184 ? -14.946 13.857 -58.401 1.00 58.34 184 ALA A CA 1
ATOM 1449 C C . ALA A 1 184 ? -15.603 14.222 -59.749 1.00 58.34 184 ALA A C 1
ATOM 1451 O O . ALA A 1 184 ? -15.912 15.399 -59.970 1.00 58.34 184 ALA A O 1
ATOM 1452 N N . PRO A 1 185 ? -15.826 13.253 -60.656 1.00 57.09 185 PRO A N 1
ATOM 1453 C CA . PRO A 1 185 ? -16.536 13.526 -61.897 1.00 57.09 185 PRO A CA 1
ATOM 1454 C C . PRO A 1 185 ? -17.928 14.084 -61.577 1.00 57.09 185 PRO A C 1
ATOM 1456 O O . PRO A 1 185 ? -18.620 13.584 -60.689 1.00 57.09 185 PRO A O 1
ATOM 1459 N N . ALA A 1 186 ? -18.313 15.145 -62.292 1.00 54.66 186 ALA A N 1
ATOM 1460 C CA . ALA A 1 186 ? -19.605 15.800 -62.131 1.00 54.66 186 ALA A CA 1
ATOM 1461 C C . ALA A 1 186 ? -20.749 14.769 -62.215 1.00 54.66 186 ALA A C 1
ATOM 1463 O O . ALA A 1 186 ? -20.700 13.885 -63.078 1.00 54.66 186 ALA A O 1
ATOM 1464 N N . PRO A 1 187 ? -21.775 14.855 -61.347 1.00 50.62 187 PRO A N 1
ATOM 1465 C CA . PRO A 1 187 ? -22.884 13.916 -61.384 1.00 50.62 187 PRO A CA 1
ATOM 1466 C C . PRO A 1 187 ? -23.591 14.011 -62.738 1.00 50.62 187 PRO A C 1
ATOM 1468 O O . PRO A 1 187 ? -23.971 15.097 -63.180 1.00 50.62 187 PRO A O 1
ATOM 1471 N N . ALA A 1 188 ? -23.762 12.865 -63.397 1.00 52.59 188 ALA A N 1
ATOM 1472 C CA . ALA A 1 188 ? -24.595 12.762 -64.584 1.00 52.59 188 ALA A CA 1
ATOM 1473 C C . ALA A 1 188 ? -26.012 13.241 -64.238 1.00 52.59 188 ALA A C 1
ATOM 1475 O O . ALA A 1 188 ? -26.602 12.794 -63.252 1.00 52.59 188 ALA A O 1
ATOM 1476 N N . SER A 1 189 ? -26.537 14.171 -65.036 1.00 50.84 189 SER A N 1
ATOM 1477 C CA . SER A 1 189 ? -27.874 14.737 -64.878 1.00 50.84 189 SER A CA 1
ATOM 1478 C C . SER A 1 189 ? -28.924 13.631 -64.754 1.00 50.84 189 SER A C 1
ATOM 1480 O O . SER A 1 189 ? -29.138 12.858 -65.688 1.00 50.84 189 SER A O 1
ATOM 1482 N N . ALA A 1 190 ? -29.584 13.567 -63.599 1.00 49.88 190 ALA A N 1
ATOM 1483 C CA . ALA A 1 190 ? -30.717 12.682 -63.378 1.00 49.88 190 ALA A CA 1
ATOM 1484 C C . ALA A 1 190 ? -31.896 13.097 -64.286 1.00 49.88 190 ALA A C 1
ATOM 1486 O O . ALA A 1 190 ? -32.218 14.288 -64.349 1.00 49.88 190 ALA A O 1
ATOM 1487 N N . PRO A 1 191 ? -32.562 12.160 -64.985 1.00 48.19 191 PRO A N 1
ATOM 1488 C CA . PRO A 1 191 ? -33.816 12.453 -65.665 1.00 48.19 191 PRO A CA 1
ATOM 1489 C C . PRO A 1 191 ? -34.946 12.696 -64.649 1.00 48.19 191 PRO A C 1
ATOM 1491 O O . PRO A 1 191 ? -34.993 12.093 -63.578 1.00 48.19 191 PRO A O 1
ATOM 1494 N N . ALA A 1 192 ? -35.832 13.626 -65.006 1.00 49.22 192 ALA A N 1
ATOM 1495 C CA . ALA A 1 192 ? -36.850 14.242 -64.162 1.00 49.22 192 ALA A CA 1
ATOM 1496 C C . ALA A 1 192 ? -37.838 13.265 -63.491 1.00 49.22 192 ALA A C 1
ATOM 1498 O O . ALA A 1 192 ? -38.300 12.294 -64.087 1.00 49.22 192 ALA A O 1
ATOM 1499 N N . THR A 1 193 ? -38.212 13.608 -62.257 1.00 46.06 193 THR A N 1
ATOM 1500 C CA . THR A 1 193 ? -39.253 12.988 -61.427 1.00 46.06 193 THR A CA 1
ATOM 1501 C C . THR A 1 193 ? -40.598 12.882 -62.155 1.00 46.06 193 THR A C 1
ATOM 1503 O O . THR A 1 193 ? -41.182 13.898 -62.533 1.00 46.06 193 THR A O 1
ATOM 1506 N N . ALA A 1 194 ? -41.133 11.664 -62.279 1.00 51.97 194 ALA A N 1
ATOM 1507 C CA . ALA A 1 194 ? -42.534 11.420 -62.624 1.00 51.97 194 ALA A CA 1
ATOM 1508 C C . ALA A 1 194 ? -43.390 11.326 -61.338 1.00 51.97 194 ALA A C 1
ATOM 1510 O O . ALA A 1 194 ? -42.927 10.755 -60.347 1.00 51.97 194 ALA A O 1
ATOM 1511 N N . PRO A 1 195 ? -44.614 11.888 -61.310 1.00 47.56 195 PRO A N 1
ATOM 1512 C CA . PRO A 1 195 ? -45.451 11.921 -60.111 1.00 47.56 195 PRO A CA 1
ATOM 1513 C C . PRO A 1 195 ? -46.060 10.552 -59.762 1.00 47.56 195 PRO A C 1
ATOM 1515 O O . PRO A 1 195 ? -46.462 9.783 -60.633 1.00 47.56 195 PRO A O 1
ATOM 1518 N N . SER A 1 196 ? -46.139 10.286 -58.456 1.00 52.88 196 SER A N 1
ATOM 1519 C CA . SER A 1 196 ? -46.656 9.057 -57.838 1.00 52.88 196 SER A CA 1
ATOM 1520 C C . SER A 1 196 ? -48.164 8.853 -58.092 1.00 52.88 196 SER A C 1
ATOM 1522 O O . SER A 1 196 ? -48.926 9.807 -57.905 1.00 52.88 196 SER A O 1
ATOM 1524 N N . PRO A 1 197 ? -48.637 7.649 -58.474 1.00 50.59 197 PRO A N 1
ATOM 1525 C CA . PRO A 1 197 ? -50.066 7.373 -58.609 1.00 50.59 197 PRO A CA 1
ATOM 1526 C C . PRO A 1 197 ? -50.750 7.109 -57.252 1.00 50.59 197 PRO A C 1
ATOM 1528 O O . PRO A 1 197 ? -50.200 6.467 -56.360 1.00 50.59 197 PRO A O 1
ATOM 1531 N N . ALA A 1 198 ? -51.974 7.631 -57.122 1.00 58.88 198 ALA A N 1
ATOM 1532 C CA . ALA A 1 198 ? -52.842 7.574 -55.944 1.00 58.88 198 ALA A CA 1
ATOM 1533 C C . ALA A 1 198 ? -53.314 6.141 -55.581 1.00 58.88 198 ALA A C 1
ATOM 1535 O O . ALA A 1 198 ? -53.391 5.283 -56.463 1.00 58.88 198 ALA A O 1
ATOM 1536 N N . PRO A 1 199 ? -53.666 5.873 -54.304 1.00 48.22 199 PRO A N 1
ATOM 1537 C CA . PRO A 1 199 ? -54.034 4.537 -53.833 1.00 48.22 199 PRO A CA 1
ATOM 1538 C C . PRO A 1 199 ? -55.420 4.083 -54.327 1.00 48.22 199 PRO A C 1
ATOM 1540 O O . PRO A 1 199 ? -56.377 4.858 -54.338 1.00 48.22 199 PRO A O 1
ATOM 1543 N N . ALA A 1 200 ? -55.525 2.805 -54.704 1.00 57.59 200 ALA A N 1
ATOM 1544 C CA . ALA A 1 200 ? -56.771 2.162 -55.124 1.00 57.59 200 ALA A CA 1
ATOM 1545 C C . ALA A 1 200 ? -57.698 1.856 -53.923 1.00 57.59 200 ALA A C 1
ATOM 1547 O O . ALA A 1 200 ? -57.200 1.519 -52.845 1.00 57.59 200 ALA A O 1
ATOM 1548 N N . PRO A 1 201 ? -59.034 1.949 -54.082 1.00 47.31 201 PRO A N 1
ATOM 1549 C CA . PRO A 1 201 ? -59.983 1.696 -53.002 1.00 47.31 201 PRO A CA 1
ATOM 1550 C C . PRO A 1 201 ? -60.239 0.201 -52.756 1.00 47.31 201 PRO A C 1
ATOM 1552 O O . PRO A 1 201 ? -60.145 -0.633 -53.654 1.00 47.31 201 PRO A O 1
ATOM 1555 N N . ALA A 1 202 ? -60.604 -0.094 -51.507 1.00 49.97 202 ALA A N 1
ATOM 1556 C CA . ALA A 1 202 ? -60.967 -1.405 -50.988 1.00 49.97 202 ALA A CA 1
ATOM 1557 C C . ALA A 1 202 ? -62.176 -2.027 -51.712 1.00 49.97 202 ALA A C 1
ATOM 1559 O O . ALA A 1 202 ? -63.197 -1.369 -51.908 1.00 49.97 202 ALA A O 1
ATOM 1560 N N . GLY A 1 203 ? -62.067 -3.318 -52.028 1.00 40.34 203 GLY A N 1
ATOM 1561 C CA . GLY A 1 203 ? -63.164 -4.176 -52.465 1.00 40.34 203 GLY A CA 1
ATOM 1562 C C . GLY A 1 203 ? -63.180 -5.449 -51.624 1.00 40.34 203 GLY A C 1
ATOM 1563 O O . GLY A 1 203 ? -62.204 -6.193 -51.602 1.00 40.34 203 GLY A O 1
ATOM 1564 N N . ASN A 1 204 ? -64.273 -5.625 -50.891 1.00 44.47 204 ASN A N 1
ATOM 1565 C CA . ASN A 1 204 ? -64.655 -6.826 -50.157 1.00 44.47 204 ASN A CA 1
ATOM 1566 C C . ASN A 1 204 ? -65.234 -7.882 -51.127 1.00 44.47 204 ASN A C 1
ATOM 1568 O O . ASN A 1 204 ? -65.597 -7.536 -52.247 1.00 44.47 204 ASN A O 1
ATOM 1572 N N . GLU A 1 205 ? -65.419 -9.097 -50.604 1.00 39.50 205 GLU A N 1
ATOM 1573 C CA . GLU A 1 205 ? -66.412 -10.128 -50.969 1.00 39.50 205 GLU A CA 1
ATOM 1574 C C . GLU A 1 205 ? -65.899 -11.485 -51.504 1.00 39.50 205 GLU A C 1
ATOM 1576 O O . GLU A 1 205 ? -65.424 -11.602 -52.630 1.00 39.50 205 GLU A O 1
ATOM 1581 N N . SER A 1 206 ? -66.206 -12.486 -50.657 1.00 45.22 206 SER A N 1
ATOM 1582 C CA . SER A 1 206 ? -66.521 -13.919 -50.856 1.00 45.22 206 SER A CA 1
ATOM 1583 C C . SER A 1 206 ? -65.405 -14.926 -51.123 1.00 45.22 206 SER A C 1
ATOM 1585 O O . SER A 1 206 ? -64.906 -15.007 -52.264 1.00 45.22 206 SER A O 1
#

Foldseek 3Di:
DDDDDDDDDDDDDDDDDDPPPPPCPDPPPPPPPDPCVQVPFDADPNFTCHPVVPPPDPDGLAQAEAEACDPPDDPDDPPSYDYDNDDLVDDDDDPDADCDDDDPPCVVVDPDPVVSQQVNVVSNVDDPVRSVVVVVVVVVVVVDPVPDDDDDDDDDDDDDPDDDPVNVVVVVVVPDDPPDPDPDPDDDDDPDDDDDDDDDDDDDDD

Sequence (206 aa):
MADHAQQPAAEDFETDDGASSIGDSSATDSLASLRSSILDYRRENGRTYHSMSDGKYVLPNDEVFGVDLSPIQPEFVPPNCSFEVDDVEKEWTWKEPFDFIFIRCMIGSFASWPDMIAKAYEVLGWTSEETRVFCAHVRNEQRKIGVHAYYDVYGVWGRKPEKTDEDEETAATATAPPPAPAPAPAPASAPATAPSPAPAPAGNES

pLDDT: mean 71.52, std 17.74, range [30.97, 94.0]

Organism: NCBI:txid80884

InterPro domains:
  IPR029063 S-adenosyl-L-methionine-dependent methyltransferase superfamily [G3DSA:3.40.50.150] (45-150)
  IPR029063 S-adenosyl-L-methionine-dependent methyltransferase superfamily [SSF53335] (59-165)

Radius of gyration: 40.9 Å; chains: 1; bounding box: 91×104×85 Å